Protein AF-A0A1B7X622-F1 (afdb_monomer)

Organism: NCBI:txid1710896

Secondary structure (DSSP, 8-state):
--HHHHHHHHHHHH-TTHHHH-EEE--SEEEEEEEGGGTSEEEEEEEEETTTTEEEEEETTEEEEESS--GGGEEEEE-SS-EEEEE-SSTTSTTTT-SS--SEEEE-SSEEEEEEE-TT-----HHHHHHHHHHHHHHHHHHHHHHHHHTTT--TTPEEEEEEE--TTS-TT-HHHHHHHHHIIIIIISS-EE--SEEE--

Structure (mmCIF, N/CA/C/O backbone):
data_AF-A0A1B7X622-F1
#
_entry.id   AF-A0A1B7X622-F1
#
loop_
_atom_site.group_PDB
_atom_site.id
_atom_site.type_symbol
_atom_site.label_atom_id
_atom_site.label_alt_id
_atom_site.label_comp_id
_atom_site.label_asym_id
_atom_site.label_entity_id
_atom_site.label_seq_id
_atom_site.pdbx_PDB_ins_code
_atom_site.Cartn_x
_atom_site.Cartn_y
_atom_site.Cartn_z
_atom_site.occupancy
_atom_site.B_iso_or_equiv
_atom_site.auth_seq_id
_atom_site.auth_comp_id
_atom_site.auth_asym_id
_atom_site.auth_atom_id
_atom_site.pdbx_PDB_model_num
ATOM 1 N N . MET A 1 1 ? -19.851 -1.012 18.018 1.00 65.88 1 MET A N 1
ATOM 2 C CA . MET A 1 1 ? -19.361 -0.475 16.736 1.00 65.88 1 MET A CA 1
ATOM 3 C C . MET A 1 1 ? -18.247 -1.404 16.271 1.00 65.88 1 MET A C 1
ATOM 5 O O . MET A 1 1 ? -17.618 -2.005 17.137 1.00 65.88 1 MET A O 1
ATOM 9 N N . SER A 1 2 ? -18.115 -1.686 14.972 1.00 93.06 2 SER A N 1
ATOM 10 C CA . SER A 1 2 ? -17.022 -2.544 14.483 1.00 93.06 2 SER A CA 1
ATOM 11 C C . SER A 1 2 ? -15.720 -1.742 14.470 1.00 93.06 2 SER A C 1
ATOM 13 O O . SER A 1 2 ? -15.762 -0.532 14.261 1.00 93.06 2 SER A O 1
ATOM 15 N N . LYS A 1 3 ? -14.565 -2.407 14.618 1.00 95.88 3 LYS A N 1
ATOM 16 C CA . LYS A 1 3 ? -13.256 -1.734 14.516 1.00 95.88 3 LYS A CA 1
ATOM 17 C C . LYS A 1 3 ? -13.084 -0.983 13.192 1.00 95.88 3 LYS A C 1
ATOM 19 O O . LYS A 1 3 ? -12.417 0.044 13.158 1.00 95.88 3 LYS A O 1
ATOM 24 N N . PHE A 1 4 ? -13.718 -1.483 12.128 1.00 96.75 4 PHE A N 1
ATOM 25 C CA . PHE A 1 4 ? -13.762 -0.836 10.820 1.00 96.75 4 PHE A CA 1
ATOM 26 C C . PHE A 1 4 ? -14.436 0.545 10.865 1.00 96.75 4 PHE A C 1
ATOM 28 O O . PHE A 1 4 ? -13.885 1.521 10.363 1.00 96.75 4 PHE A O 1
ATOM 35 N N . GLU A 1 5 ? -15.617 0.651 11.482 1.00 97.31 5 GLU A N 1
ATOM 36 C CA . GLU A 1 5 ? -16.285 1.950 11.618 1.00 97.31 5 GLU A CA 1
ATOM 37 C C . GLU A 1 5 ? -15.548 2.852 12.618 1.00 97.31 5 GLU A C 1
ATOM 39 O O . GLU A 1 5 ? -15.428 4.047 12.362 1.00 97.31 5 GLU A O 1
ATOM 44 N N . ASP A 1 6 ? -14.965 2.288 13.683 1.00 97.94 6 ASP A N 1
ATOM 45 C CA . ASP A 1 6 ? -14.172 3.053 14.657 1.00 97.94 6 ASP A CA 1
ATOM 46 C C . ASP A 1 6 ? -12.951 3.723 13.995 1.00 97.94 6 ASP A C 1
ATOM 48 O O . ASP A 1 6 ? -12.716 4.918 14.180 1.00 97.94 6 ASP A O 1
ATOM 52 N N . ILE A 1 7 ? -12.166 2.990 13.188 1.00 98.19 7 ILE A N 1
ATOM 53 C CA . ILE A 1 7 ? -11.011 3.586 12.496 1.00 98.19 7 ILE A CA 1
ATOM 54 C C . ILE A 1 7 ? -11.447 4.602 11.440 1.00 98.19 7 ILE A C 1
ATOM 56 O O . ILE A 1 7 ? -10.806 5.640 11.281 1.00 98.19 7 ILE A O 1
ATOM 60 N N . LYS A 1 8 ? -12.556 4.347 10.744 1.00 97.94 8 LYS A N 1
ATOM 61 C CA . LYS A 1 8 ? -13.109 5.261 9.745 1.00 97.94 8 LYS A CA 1
ATOM 62 C C . LYS A 1 8 ? -13.567 6.575 10.385 1.00 97.94 8 LYS A C 1
ATOM 64 O O . LYS A 1 8 ? -13.274 7.640 9.845 1.00 97.94 8 LYS A O 1
ATOM 69 N N . GLU A 1 9 ? -14.197 6.522 11.558 1.00 97.94 9 GLU A N 1
ATOM 70 C CA . GLU A 1 9 ? -14.555 7.709 12.342 1.00 97.94 9 GLU A CA 1
ATOM 71 C C . GLU A 1 9 ? -13.302 8.495 12.764 1.00 97.94 9 GLU A C 1
ATOM 73 O O . GLU A 1 9 ? -13.219 9.704 12.515 1.00 97.94 9 GLU A O 1
ATOM 78 N N . LEU A 1 10 ? -12.290 7.807 13.310 1.00 98.12 10 LEU A N 1
ATOM 79 C CA . LEU A 1 10 ? -11.014 8.416 13.704 1.00 98.12 10 LEU A CA 1
ATOM 80 C C . LEU A 1 10 ? -10.313 9.106 12.525 1.00 98.12 10 LEU A C 1
ATOM 82 O O . LEU A 1 10 ? -9.872 10.250 12.654 1.00 98.12 10 LEU A O 1
ATOM 86 N N . LEU A 1 11 ? -10.236 8.445 11.367 1.00 98.19 11 LEU A N 1
ATOM 87 C CA . LEU A 1 11 ? -9.641 9.006 10.153 1.00 98.19 11 LEU A CA 1
ATOM 88 C C . LEU A 1 11 ? -10.431 10.214 9.645 1.00 98.19 11 LEU A C 1
ATOM 90 O O . LEU A 1 11 ? -9.830 11.245 9.349 1.00 98.19 11 LEU A O 1
ATOM 94 N N . SER A 1 12 ? -11.762 10.123 9.601 1.00 97.88 12 SER A N 1
ATOM 95 C CA . SER A 1 12 ? -12.610 11.231 9.148 1.00 97.88 12 SER A CA 1
ATOM 96 C C . SER A 1 12 ? -12.512 12.472 10.035 1.00 97.88 12 SER A C 1
ATOM 98 O O . SER A 1 12 ? -12.599 13.591 9.545 1.00 97.88 12 SER A O 1
ATOM 100 N N . THR A 1 13 ? -12.266 12.279 11.333 1.00 97.69 13 THR A N 1
ATOM 101 C CA . THR A 1 13 ? -12.039 13.374 12.283 1.00 97.69 13 THR A CA 1
ATOM 102 C C . THR A 1 13 ? -10.639 13.975 12.130 1.00 97.69 13 THR A C 1
ATOM 104 O O . THR A 1 13 ? -10.433 15.164 12.364 1.00 97.69 13 THR A O 1
ATOM 107 N N . ALA A 1 14 ? -9.651 13.158 11.760 1.00 97.25 14 ALA A N 1
ATOM 108 C CA . ALA A 1 14 ? -8.252 13.568 11.674 1.00 97.25 14 ALA A CA 1
ATOM 109 C C . ALA A 1 14 ? -7.872 14.239 10.338 1.00 97.25 14 ALA A C 1
ATOM 111 O O . ALA A 1 14 ? -6.906 15.023 10.293 1.00 97.25 14 ALA A O 1
ATOM 112 N N . PHE A 1 15 ? -8.602 13.920 9.265 1.00 95.69 15 PHE A N 1
ATOM 113 C CA . PHE A 1 15 ? -8.330 14.359 7.900 1.00 95.69 15 PHE A CA 1
ATOM 114 C C . PHE A 1 15 ? -9.601 14.871 7.207 1.00 95.69 15 PHE A C 1
ATOM 116 O O . PHE A 1 15 ? -10.465 14.088 6.821 1.00 95.69 15 PHE A O 1
ATOM 123 N N . ASP A 1 16 ? -9.670 16.183 6.974 1.00 93.81 16 ASP A N 1
ATOM 124 C CA . ASP A 1 16 ? -10.852 16.851 6.403 1.00 93.81 16 ASP A CA 1
ATOM 125 C C . ASP A 1 16 ? -11.262 16.303 5.023 1.00 93.81 16 ASP A C 1
ATOM 127 O O . ASP A 1 16 ? -12.443 16.246 4.697 1.00 93.81 16 ASP A O 1
ATOM 131 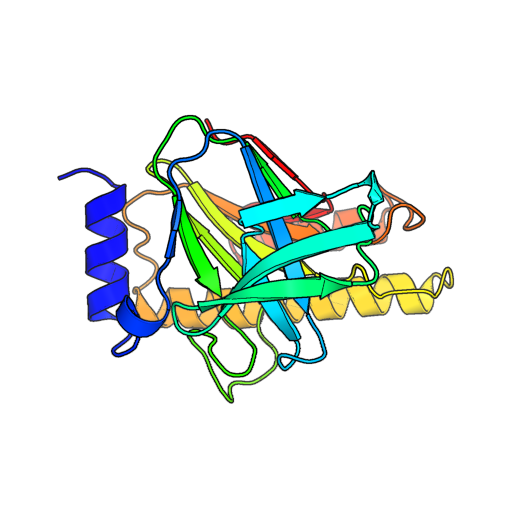N N . ASN A 1 17 ? -10.289 15.872 4.215 1.00 93.06 17 ASN A N 1
ATOM 132 C CA . ASN A 1 17 ? -10.490 15.328 2.870 1.00 93.06 17 ASN A CA 1
ATOM 133 C C . ASN A 1 17 ? -10.611 13.795 2.840 1.00 93.06 17 ASN A C 1
ATOM 135 O O . ASN A 1 17 ? -10.516 13.202 1.768 1.00 93.06 17 ASN A O 1
ATOM 139 N N . PHE A 1 18 ? -10.774 13.133 3.989 1.00 95.69 18 PHE A N 1
ATOM 140 C CA . PHE A 1 18 ? -10.810 11.671 4.074 1.00 95.69 18 PHE A CA 1
ATOM 141 C C . PHE A 1 18 ? -11.879 11.046 3.171 1.00 95.69 18 PHE A C 1
ATOM 143 O O . PHE A 1 18 ? -11.581 10.137 2.399 1.00 95.69 18 PHE A O 1
ATOM 150 N N . TYR A 1 19 ? -13.112 11.556 3.217 1.00 94.88 19 TYR A N 1
ATOM 151 C CA . TYR A 1 19 ? -14.210 11.022 2.406 1.00 94.88 19 TYR A CA 1
ATOM 152 C C . TYR A 1 19 ? -14.073 11.325 0.911 1.00 94.88 19 TYR A C 1
ATOM 154 O O . TYR A 1 19 ? -14.695 10.641 0.105 1.00 94.88 19 TYR A O 1
ATOM 162 N N . ASP A 1 20 ? -13.230 12.288 0.533 1.00 92.69 20 ASP A N 1
ATOM 163 C CA . ASP A 1 20 ? -12.951 12.578 -0.877 1.00 92.69 20 ASP A CA 1
ATOM 164 C C . ASP A 1 20 ? -12.051 11.513 -1.521 1.00 92.69 20 ASP A C 1
ATOM 166 O O . ASP A 1 20 ? -11.928 11.471 -2.746 1.00 92.69 20 ASP A O 1
ATOM 170 N N . VAL A 1 21 ? -11.366 10.703 -0.704 1.00 93.88 21 VAL A N 1
ATOM 171 C CA . VAL A 1 21 ? -10.334 9.754 -1.152 1.00 93.88 21 VAL A CA 1
ATOM 172 C C . VAL A 1 21 ? -10.562 8.320 -0.680 1.00 93.88 21 VAL A C 1
ATOM 174 O O . VAL A 1 21 ? -9.886 7.421 -1.168 1.00 93.88 21 VAL A O 1
ATOM 177 N N . LEU A 1 22 ? -11.469 8.097 0.274 1.00 96.31 22 LEU A N 1
ATOM 178 C CA . LEU A 1 22 ? -11.802 6.763 0.758 1.00 96.31 22 LEU A CA 1
ATOM 179 C C . LEU A 1 22 ? -12.564 5.982 -0.316 1.00 96.31 22 LEU A C 1
ATOM 181 O O . LEU A 1 22 ? -13.673 6.353 -0.700 1.00 96.31 22 LEU A O 1
ATOM 185 N N . GLU A 1 23 ? -12.014 4.841 -0.706 1.00 96.00 23 GLU A N 1
ATOM 186 C CA . GLU A 1 23 ? -12.703 3.836 -1.510 1.00 96.00 23 GLU A CA 1
ATOM 187 C C . GLU A 1 23 ? -13.043 2.627 -0.632 1.00 96.00 23 GLU A C 1
ATOM 189 O O . GLU A 1 23 ? -12.243 2.212 0.208 1.00 96.00 23 GLU A O 1
ATOM 194 N N . ILE A 1 24 ? -14.245 2.071 -0.804 1.00 96.50 24 ILE A N 1
ATOM 195 C CA . ILE A 1 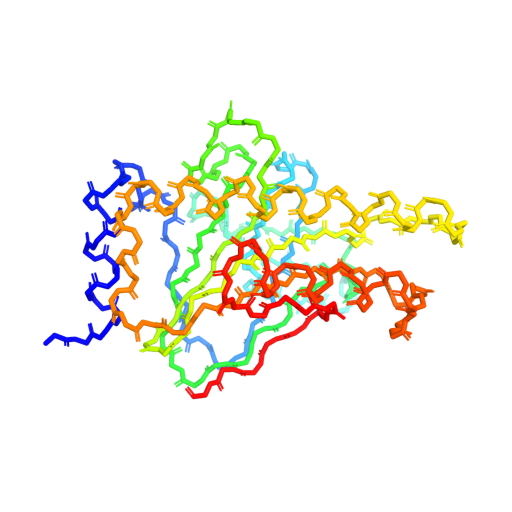24 ? -14.685 0.864 -0.096 1.00 96.50 24 ILE A CA 1
ATOM 196 C C . ILE A 1 24 ? -14.717 -0.294 -1.083 1.00 96.50 24 ILE A C 1
ATOM 198 O O . ILE A 1 24 ? -15.445 -0.247 -2.074 1.00 96.50 24 ILE A O 1
ATOM 202 N N . GLU A 1 25 ? -13.960 -1.341 -0.779 1.00 96.31 25 GLU A N 1
ATOM 203 C CA . GLU A 1 25 ? -13.863 -2.552 -1.583 1.00 96.31 25 GLU A CA 1
ATOM 204 C C . GLU A 1 25 ? -14.468 -3.746 -0.834 1.00 96.31 25 GLU A C 1
ATOM 206 O O . GLU A 1 25 ? -14.247 -3.937 0.363 1.00 96.31 25 GLU A O 1
ATOM 211 N N . MET A 1 26 ? -15.259 -4.538 -1.557 1.00 95.06 26 MET A N 1
ATOM 212 C CA . MET A 1 26 ? -16.011 -5.685 -1.034 1.00 95.06 26 MET A CA 1
ATOM 213 C C . MET A 1 26 ? -15.621 -7.004 -1.714 1.00 95.06 26 MET A C 1
ATOM 215 O O . MET A 1 26 ? -16.068 -8.068 -1.282 1.00 95.06 26 MET A O 1
ATOM 219 N N . ARG A 1 27 ? -14.838 -6.954 -2.799 1.00 95.12 27 ARG A N 1
ATOM 220 C CA . ARG A 1 27 ? -14.336 -8.136 -3.502 1.00 95.12 27 ARG A CA 1
ATOM 221 C C . ARG A 1 27 ? -13.352 -8.898 -2.626 1.00 95.12 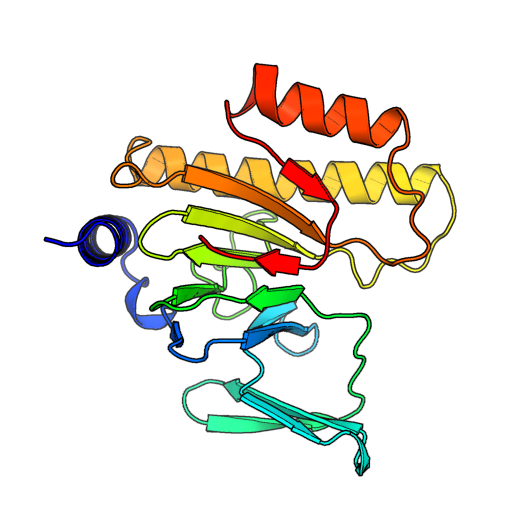27 ARG A C 1
ATOM 223 O O . ARG A 1 27 ? -12.525 -8.307 -1.936 1.00 95.12 27 ARG A O 1
ATOM 230 N N . SER A 1 28 ? -13.415 -10.225 -2.721 1.00 94.56 28 SER A N 1
ATOM 231 C CA . SER A 1 28 ? -12.543 -11.104 -1.945 1.00 94.56 28 SER A CA 1
ATOM 232 C C . SER A 1 28 ? -11.081 -11.040 -2.370 1.00 94.56 28 SER A C 1
ATOM 234 O O . SER A 1 28 ? -10.194 -11.335 -1.577 1.00 94.56 28 SER A O 1
ATOM 236 N N . GLU A 1 29 ? -10.842 -10.680 -3.629 1.00 96.31 29 GLU A N 1
ATOM 237 C CA . GLU A 1 29 ? -9.525 -10.545 -4.234 1.00 96.31 29 GLU A CA 1
ATOM 238 C C . GLU A 1 29 ? -9.529 -9.329 -5.160 1.00 96.31 29 GLU A C 1
ATOM 240 O O . GLU A 1 29 ? -10.446 -9.155 -5.968 1.00 96.31 29 GLU A O 1
ATOM 245 N N . PHE A 1 30 ? -8.510 -8.484 -5.040 1.00 97.38 30 PHE A N 1
ATOM 246 C CA . PHE A 1 30 ? -8.304 -7.342 -5.924 1.00 97.38 30 PHE A CA 1
ATOM 247 C C . PHE A 1 30 ? -6.827 -6.947 -5.972 1.00 97.38 30 PHE A C 1
ATOM 249 O O . PHE A 1 30 ? -6.024 -7.311 -5.108 1.00 97.38 30 PHE A O 1
ATOM 256 N N . SER A 1 31 ? -6.471 -6.185 -7.002 1.00 97.81 31 SER A N 1
ATOM 257 C CA . SER A 1 31 ? -5.110 -5.704 -7.223 1.00 97.81 31 SER A CA 1
ATOM 258 C C . SER A 1 31 ? -5.066 -4.183 -7.166 1.00 97.81 31 SER A C 1
ATOM 260 O O . SER A 1 31 ? -6.002 -3.507 -7.593 1.00 97.81 31 SER A O 1
ATOM 262 N N . VAL A 1 32 ? -3.955 -3.657 -6.667 1.00 97.81 32 VAL A N 1
ATOM 263 C CA . VAL A 1 32 ? -3.628 -2.231 -6.638 1.00 97.81 32 VAL A CA 1
ATOM 264 C C . VAL A 1 32 ? -2.425 -1.986 -7.542 1.00 97.81 32 VAL A C 1
ATOM 266 O O . VAL A 1 32 ? -1.495 -2.796 -7.569 1.00 97.81 32 VAL A O 1
ATOM 269 N N . ILE A 1 33 ? -2.437 -0.868 -8.261 1.00 96.50 33 ILE A N 1
ATOM 270 C CA . ILE A 1 33 ? -1.362 -0.434 -9.160 1.00 96.50 33 ILE A CA 1
ATOM 271 C C . ILE A 1 33 ? -1.029 1.039 -8.930 1.00 96.50 33 ILE A C 1
ATOM 273 O O . ILE A 1 33 ? -1.931 1.825 -8.650 1.00 96.50 33 ILE A O 1
ATOM 277 N N . ASP A 1 34 ? 0.246 1.411 -9.068 1.00 93.88 34 ASP A N 1
ATOM 278 C CA . ASP A 1 34 ? 0.680 2.812 -9.133 1.00 93.88 34 ASP A CA 1
ATOM 279 C C . ASP A 1 34 ? 0.801 3.293 -10.578 1.00 93.88 34 ASP A C 1
ATOM 281 O O . ASP A 1 34 ? 1.356 2.593 -11.428 1.00 93.88 34 ASP A O 1
ATOM 285 N N . LEU A 1 35 ? 0.294 4.497 -10.856 1.00 91.56 35 LEU A N 1
ATOM 286 C CA . LEU A 1 35 ? 0.290 5.065 -12.200 1.00 91.56 35 LEU A CA 1
ATOM 287 C C . LEU A 1 35 ? 0.973 6.431 -12.257 1.00 91.56 35 LEU A C 1
ATOM 289 O O . LEU A 1 35 ? 0.474 7.445 -11.753 1.00 91.56 35 LEU A O 1
ATOM 293 N N . GLN A 1 36 ? 2.089 6.480 -12.986 1.00 86.31 36 GLN A N 1
ATOM 294 C CA . GLN A 1 36 ? 2.897 7.689 -13.156 1.00 86.31 36 GLN A CA 1
ATOM 295 C C . GLN A 1 36 ? 2.144 8.829 -13.858 1.00 86.31 36 GLN A C 1
ATOM 297 O O . GLN A 1 36 ? 2.250 9.981 -13.435 1.00 86.31 36 GLN A O 1
ATOM 302 N N . GLU A 1 37 ? 1.335 8.537 -14.881 1.00 85.12 37 GLU A N 1
ATOM 303 C CA . GLU A 1 37 ? 0.567 9.550 -15.636 1.00 85.12 37 GLU A CA 1
ATOM 304 C C . GLU A 1 37 ? -0.447 10.304 -14.752 1.00 85.12 37 GLU A C 1
ATOM 306 O O . GLU A 1 37 ? -0.769 11.482 -14.964 1.00 85.12 37 GLU A O 1
ATOM 311 N N . TYR A 1 38 ? -0.868 9.655 -13.666 1.00 82.62 38 TYR A N 1
ATOM 312 C CA . TYR A 1 38 ? -1.766 10.201 -12.654 1.00 82.62 38 TYR A CA 1
ATOM 313 C C . TYR A 1 38 ? -1.013 10.806 -11.458 1.00 82.62 38 TYR A C 1
ATOM 315 O O . TYR A 1 38 ? -1.620 11.185 -10.457 1.00 82.62 38 TYR A O 1
ATOM 323 N N . GLY A 1 39 ? 0.294 11.027 -11.620 1.00 81.69 39 GLY A N 1
ATOM 324 C CA . GLY A 1 39 ? 1.167 11.652 -10.637 1.00 81.69 39 GLY A CA 1
ATOM 325 C C . GLY A 1 39 ? 1.667 10.691 -9.568 1.00 81.69 39 GLY A C 1
ATOM 326 O O . GLY A 1 39 ? 1.758 11.130 -8.431 1.00 81.69 39 GLY A O 1
ATOM 327 N N . GLN A 1 40 ? 1.965 9.434 -9.927 1.00 86.56 40 GLN A N 1
ATOM 328 C CA . GLN A 1 40 ? 2.332 8.368 -8.976 1.00 86.56 40 GLN A CA 1
ATOM 329 C C . GLN A 1 40 ? 1.230 8.189 -7.928 1.00 86.56 40 GLN A C 1
ATOM 331 O O . GLN A 1 40 ? 1.422 8.381 -6.730 1.00 86.56 40 GLN A O 1
ATOM 336 N N . GLN A 1 41 ? 0.016 7.962 -8.433 1.00 91.19 41 GLN A N 1
ATOM 337 C CA . GLN A 1 41 ? -1.135 7.666 -7.600 1.00 91.19 41 GLN A CA 1
ATOM 338 C C . GLN A 1 41 ? -1.482 6.184 -7.714 1.00 91.19 41 GLN A C 1
ATOM 340 O O . GLN A 1 41 ? -1.560 5.638 -8.817 1.00 91.19 41 GLN A O 1
ATOM 345 N N . SER A 1 42 ? -1.776 5.579 -6.564 1.00 95.00 42 SER A N 1
ATOM 346 C CA . SER A 1 42 ? -2.283 4.214 -6.481 1.00 95.00 42 SER A CA 1
ATOM 347 C C . SER A 1 42 ? -3.785 4.122 -6.745 1.00 95.00 42 SER A C 1
ATOM 349 O O . SER A 1 42 ? -4.556 4.974 -6.296 1.00 95.00 42 SER A O 1
ATOM 351 N N . PHE A 1 43 ? -4.196 3.051 -7.420 1.00 96.62 43 PHE A N 1
ATOM 352 C CA . PHE A 1 43 ? -5.586 2.753 -7.766 1.00 96.62 43 PHE A CA 1
ATOM 353 C C . PHE A 1 43 ? -5.910 1.283 -7.544 1.00 96.62 43 PHE A C 1
ATOM 355 O O . PHE A 1 43 ? -5.096 0.413 -7.860 1.00 96.62 43 PHE A O 1
ATOM 362 N N . ILE A 1 44 ? -7.130 1.005 -7.087 1.00 97.31 44 ILE A N 1
ATOM 363 C CA . ILE A 1 44 ? -7.716 -0.329 -7.195 1.00 97.31 44 ILE A CA 1
ATOM 364 C C . ILE A 1 44 ? -8.038 -0.605 -8.669 1.00 97.31 44 ILE A C 1
ATOM 366 O O . ILE A 1 44 ? -8.668 0.206 -9.353 1.00 97.31 44 ILE A O 1
ATOM 370 N N . ILE A 1 45 ? -7.642 -1.780 -9.154 1.00 97.31 45 ILE A N 1
ATOM 371 C CA . ILE A 1 45 ? -8.036 -2.268 -10.473 1.00 97.31 45 ILE A CA 1
ATOM 372 C C . ILE A 1 45 ? -9.453 -2.850 -10.392 1.00 97.31 45 ILE A C 1
ATOM 374 O O . ILE A 1 45 ? -9.741 -3.768 -9.617 1.00 97.31 45 ILE A O 1
ATOM 378 N N . ILE A 1 46 ? -10.358 -2.326 -11.216 1.00 96.00 46 ILE A N 1
ATOM 379 C CA . ILE A 1 46 ? -11.741 -2.801 -11.343 1.00 96.00 46 ILE A CA 1
ATOM 380 C C . ILE A 1 46 ? -11.776 -4.081 -12.177 1.00 96.00 46 ILE A C 1
ATOM 382 O O . ILE A 1 46 ? -12.408 -5.061 -11.791 1.00 96.00 46 ILE A O 1
ATOM 386 N N . ASN A 1 47 ? -11.085 -4.072 -13.314 1.00 95.00 47 ASN A N 1
ATOM 387 C CA . ASN A 1 47 ? -11.115 -5.152 -14.291 1.00 95.00 47 ASN A CA 1
ATOM 388 C C . ASN A 1 47 ? -9.774 -5.247 -15.025 1.00 95.00 47 ASN A C 1
ATOM 390 O O . ASN A 1 47 ? -9.122 -4.230 -15.254 1.00 95.00 47 ASN A O 1
ATOM 394 N N . ILE A 1 48 ? -9.389 -6.460 -15.415 1.00 94.75 48 ILE A N 1
ATOM 395 C CA . ILE A 1 48 ? -8.207 -6.742 -16.234 1.00 94.75 48 ILE A CA 1
ATOM 396 C C . ILE A 1 48 ? -8.688 -7.500 -17.471 1.00 94.75 48 ILE A C 1
ATOM 398 O O . ILE A 1 48 ? -9.406 -8.492 -17.350 1.00 94.75 48 ILE A O 1
ATOM 402 N N . GLN A 1 49 ? -8.303 -7.036 -18.656 1.00 94.12 49 GLN A N 1
ATOM 403 C CA . GLN A 1 49 ? -8.548 -7.708 -19.929 1.00 94.12 49 GLN A CA 1
ATOM 404 C C . GLN A 1 49 ? -7.205 -8.171 -20.491 1.00 94.12 49 GLN A C 1
ATOM 406 O O . GLN A 1 49 ? -6.489 -7.410 -21.140 1.00 94.12 49 GLN A O 1
ATOM 411 N N . PHE A 1 50 ? -6.856 -9.426 -20.204 1.00 90.38 50 PHE A N 1
ATOM 412 C CA . PHE A 1 50 ? -5.567 -10.002 -20.595 1.00 90.38 50 PHE A CA 1
ATOM 413 C C . PHE A 1 50 ? -5.395 -10.096 -22.115 1.00 90.38 50 PHE A C 1
ATOM 415 O O . PHE A 1 50 ? -4.288 -9.885 -22.602 1.00 90.38 50 PHE A O 1
ATOM 422 N N . ASP A 1 51 ? -6.476 -10.361 -22.854 1.00 91.62 51 ASP A N 1
ATOM 423 C CA . ASP A 1 51 ? -6.434 -10.503 -24.316 1.00 91.62 51 ASP A CA 1
ATOM 424 C C . ASP A 1 51 ? -6.072 -9.184 -25.015 1.00 91.62 51 ASP A C 1
ATOM 426 O O . ASP A 1 51 ? -5.307 -9.178 -25.978 1.00 91.62 51 ASP A O 1
ATOM 430 N N . ASP A 1 52 ? -6.561 -8.064 -24.477 1.00 91.88 52 ASP A N 1
ATOM 431 C CA . ASP A 1 52 ? -6.328 -6.721 -25.019 1.00 91.88 52 ASP A CA 1
ATOM 432 C C . ASP A 1 52 ? -5.161 -5.997 -24.328 1.00 91.88 52 ASP A C 1
ATOM 434 O O . ASP A 1 52 ? -4.843 -4.858 -24.666 1.00 91.88 52 ASP A O 1
ATOM 438 N N . ASN A 1 53 ? -4.520 -6.642 -23.348 1.00 93.19 53 ASN A N 1
ATOM 439 C CA . ASN A 1 53 ? -3.492 -6.052 -22.494 1.00 93.19 53 ASN A CA 1
ATOM 440 C C . ASN A 1 53 ? -3.930 -4.723 -21.842 1.00 93.19 53 ASN A C 1
ATOM 442 O O . ASN A 1 53 ? -3.153 -3.767 -21.759 1.00 93.19 53 ASN A O 1
ATOM 446 N N . THR A 1 54 ? -5.187 -4.652 -21.392 1.00 95.94 54 THR A N 1
ATOM 447 C CA . THR A 1 54 ? -5.759 -3.454 -20.760 1.00 95.94 54 THR A CA 1
ATOM 448 C C . THR A 1 54 ? -6.258 -3.726 -19.348 1.00 95.94 54 THR A C 1
ATOM 450 O O . THR A 1 54 ? -6.506 -4.864 -18.942 1.00 95.94 54 THR A O 1
ATOM 453 N N . PHE A 1 55 ? -6.422 -2.659 -18.576 1.00 96.69 55 PHE A N 1
ATOM 454 C CA . PHE A 1 55 ? -7.059 -2.701 -17.267 1.00 96.69 55 PHE A CA 1
ATOM 455 C C . PHE A 1 55 ? -7.907 -1.452 -17.041 1.00 96.69 55 PHE A C 1
ATOM 457 O O . PHE A 1 55 ? -7.740 -0.428 -17.702 1.00 96.69 55 PHE A O 1
ATOM 464 N N . THR A 1 56 ? -8.853 -1.544 -16.115 1.00 96.81 56 THR A N 1
ATOM 465 C CA . THR A 1 56 ? -9.796 -0.469 -15.803 1.00 96.81 56 THR A CA 1
ATOM 466 C C . THR A 1 56 ? -9.622 -0.020 -14.363 1.00 96.81 56 THR A C 1
ATOM 468 O O . THR A 1 56 ? -9.575 -0.850 -13.456 1.00 96.81 56 THR A O 1
ATOM 471 N N . ILE A 1 57 ? -9.572 1.292 -14.149 1.00 95.81 57 ILE A N 1
ATOM 472 C CA . ILE A 1 57 ? -9.564 1.924 -12.823 1.00 95.81 57 ILE A CA 1
ATOM 473 C C . ILE A 1 57 ? -10.755 2.871 -12.674 1.00 95.81 57 ILE A C 1
ATOM 475 O O . ILE A 1 57 ? -11.325 3.317 -13.673 1.00 95.81 57 ILE A O 1
ATOM 479 N N . ASN A 1 58 ? -11.093 3.236 -11.435 1.00 91.25 58 ASN A N 1
ATOM 480 C CA . ASN A 1 58 ? -11.986 4.363 -11.181 1.00 91.25 58 ASN A CA 1
ATOM 481 C C . ASN A 1 58 ? -11.159 5.644 -11.037 1.00 91.25 58 ASN A C 1
ATOM 483 O O . ASN A 1 58 ? -10.322 5.759 -10.144 1.00 91.25 58 ASN A O 1
ATOM 487 N N . PHE A 1 59 ? -11.411 6.637 -11.884 1.00 86.06 59 PHE A N 1
ATOM 488 C CA . PHE A 1 59 ? -10.823 7.961 -11.741 1.00 86.06 59 PHE A CA 1
ATOM 489 C C . PHE A 1 59 ? -11.915 9.031 -11.777 1.00 86.06 59 PHE A C 1
ATOM 491 O O . PHE A 1 59 ? -12.564 9.246 -12.798 1.00 86.06 59 PHE A O 1
ATOM 498 N N . ASN A 1 60 ? -12.100 9.760 -10.667 1.00 81.69 60 ASN A N 1
ATOM 499 C CA . ASN A 1 60 ? -13.163 10.776 -10.536 1.00 81.69 60 ASN A CA 1
ATOM 500 C C . ASN A 1 60 ? -14.583 10.223 -10.756 1.00 81.69 60 ASN A C 1
ATOM 502 O O . ASN A 1 60 ? -15.418 10.897 -11.355 1.00 81.69 60 ASN A O 1
ATOM 506 N N . GLY A 1 61 ? -14.857 8.997 -10.311 1.00 84.06 61 GLY A N 1
ATOM 507 C CA . GLY A 1 61 ? -16.156 8.361 -10.526 1.00 84.06 61 GLY A CA 1
ATOM 508 C C . GLY A 1 61 ? -16.367 7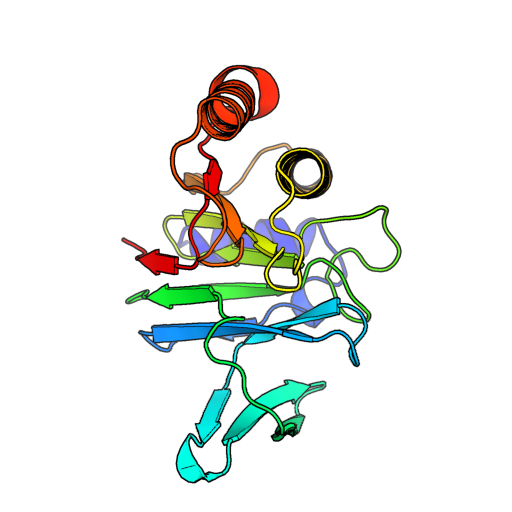.859 -11.955 1.00 84.06 61 GLY A C 1
ATOM 509 O O . GLY A 1 61 ? -17.472 7.431 -12.272 1.00 84.06 61 GLY A O 1
ATOM 510 N N . ASN A 1 62 ? -15.341 7.908 -12.813 1.00 89.38 62 ASN A N 1
ATOM 511 C CA . ASN A 1 62 ? -15.406 7.417 -14.184 1.00 89.38 62 ASN A CA 1
ATOM 512 C C . ASN A 1 62 ? -14.482 6.216 -14.356 1.00 89.38 62 ASN A C 1
ATOM 514 O O . ASN A 1 62 ? -13.306 6.264 -13.986 1.00 89.38 62 ASN A O 1
ATOM 518 N N . GLU A 1 63 ? -15.002 5.164 -14.976 1.00 94.75 63 GLU A N 1
ATOM 519 C CA . GLU A 1 63 ? -14.186 4.043 -15.423 1.00 94.75 63 GLU A CA 1
ATOM 520 C C . GLU A 1 63 ? -13.253 4.509 -16.540 1.00 94.75 63 GLU A C 1
ATOM 522 O O . GLU A 1 63 ? -13.683 5.076 -17.546 1.00 94.75 63 GLU A O 1
ATOM 527 N N . THR A 1 64 ? -11.957 4.303 -16.338 1.00 94.81 64 THR A N 1
ATOM 528 C CA . THR A 1 64 ? -10.920 4.659 -17.305 1.00 94.81 64 THR A CA 1
ATOM 529 C C . THR A 1 64 ? -10.173 3.397 -17.696 1.00 94.81 64 THR A C 1
ATOM 531 O O . THR A 1 64 ? -9.613 2.722 -16.833 1.00 94.81 64 THR A O 1
ATOM 534 N N . VAL A 1 65 ? -10.180 3.081 -18.992 1.00 96.00 65 VAL A N 1
ATOM 535 C CA . VAL A 1 65 ? -9.416 1.969 -19.567 1.00 96.00 65 VAL A CA 1
ATOM 536 C C . VAL A 1 65 ? -8.004 2.448 -19.881 1.00 96.00 65 VAL A C 1
ATOM 538 O O . VAL A 1 65 ? -7.825 3.486 -20.517 1.00 96.00 65 VAL A O 1
ATOM 541 N N . ILE A 1 66 ? -7.016 1.686 -19.432 1.00 95.19 66 ILE A N 1
ATOM 542 C CA . ILE A 1 66 ? -5.592 1.959 -19.601 1.00 95.19 66 ILE A CA 1
ATOM 543 C C . ILE A 1 66 ? -4.962 0.765 -20.318 1.00 95.19 66 ILE A C 1
ATOM 545 O O . ILE A 1 66 ? -5.290 -0.385 -20.024 1.00 95.19 66 ILE A O 1
ATOM 549 N N . ASN A 1 67 ? -4.090 1.053 -21.282 1.00 94.00 67 ASN A N 1
ATOM 550 C CA . ASN A 1 67 ? -3.360 0.047 -22.054 1.00 94.00 67 ASN A CA 1
ATOM 551 C C . ASN A 1 67 ? -2.060 -0.359 -21.345 1.00 94.00 67 ASN A C 1
ATOM 553 O O . ASN A 1 67 ? -1.727 0.173 -20.288 1.00 94.00 67 ASN A O 1
ATOM 557 N N . ASP A 1 68 ? -1.313 -1.275 -21.957 1.00 90.62 68 ASP A N 1
ATOM 558 C CA . ASP A 1 68 ? 0.012 -1.698 -21.496 1.00 90.62 68 ASP A CA 1
ATOM 559 C C . ASP A 1 68 ? -0.003 -2.271 -20.074 1.00 90.62 68 ASP A C 1
ATOM 561 O O . ASP A 1 68 ? 0.855 -1.969 -19.240 1.00 90.62 68 ASP A O 1
ATOM 565 N N . PHE A 1 69 ? -1.002 -3.112 -19.794 1.00 92.56 69 PHE A N 1
ATOM 566 C CA . PHE A 1 69 ? -1.102 -3.809 -18.521 1.00 92.56 69 PHE A CA 1
ATOM 567 C C . PHE A 1 69 ? 0.176 -4.614 -18.225 1.00 92.56 69 PHE A C 1
ATOM 569 O O . PHE A 1 69 ? 0.631 -5.433 -19.020 1.00 92.56 69 PHE A O 1
ATOM 576 N N . ASP A 1 70 ? 0.747 -4.396 -17.041 1.00 91.31 70 ASP A N 1
ATOM 577 C CA . ASP A 1 70 ? 1.917 -5.123 -16.554 1.00 91.31 70 ASP A CA 1
ATOM 578 C C . ASP A 1 70 ? 1.582 -5.781 -15.214 1.00 91.31 70 ASP A C 1
ATOM 580 O O . ASP A 1 70 ? 1.578 -5.146 -14.154 1.00 91.31 70 ASP A O 1
ATOM 584 N N . SER A 1 71 ? 1.329 -7.090 -15.252 1.00 91.44 71 SER A N 1
ATOM 585 C CA . SER A 1 71 ? 0.990 -7.872 -14.061 1.00 91.44 71 SER A CA 1
ATOM 586 C C . SER A 1 71 ? 2.110 -7.910 -13.014 1.00 91.44 71 SER A C 1
ATOM 588 O O . SER A 1 71 ? 1.865 -8.281 -11.866 1.00 91.44 71 SER A O 1
ATOM 590 N N . THR A 1 72 ? 3.344 -7.533 -13.365 1.00 92.44 72 THR A N 1
ATOM 591 C CA . THR A 1 72 ? 4.473 -7.503 -12.422 1.00 92.44 72 THR A CA 1
ATOM 592 C C . THR A 1 72 ? 4.463 -6.267 -11.515 1.00 92.44 72 THR A C 1
ATOM 594 O O . THR A 1 72 ? 5.162 -6.256 -10.487 1.00 92.44 72 THR A O 1
ATOM 597 N N . LYS A 1 73 ? 3.638 -5.261 -11.847 1.00 94.31 73 LYS A N 1
ATOM 598 C CA . LYS A 1 73 ? 3.512 -3.970 -11.152 1.00 94.31 73 LYS A CA 1
ATOM 599 C C . LYS A 1 73 ? 2.346 -3.897 -10.162 1.00 94.31 73 LYS A C 1
ATOM 601 O O . LYS A 1 73 ? 1.885 -2.813 -9.818 1.00 94.31 73 LYS A O 1
ATOM 606 N N . LEU A 1 74 ? 1.886 -5.049 -9.680 1.00 96.50 74 LEU A N 1
ATOM 607 C CA . LEU A 1 74 ? 0.716 -5.144 -8.811 1.00 96.50 74 LEU A CA 1
ATOM 608 C C . LEU A 1 74 ? 1.072 -5.385 -7.344 1.00 96.50 74 LEU A C 1
ATOM 610 O O . LEU A 1 74 ? 2.053 -6.064 -7.026 1.00 96.50 74 LEU A O 1
ATOM 614 N N . PHE A 1 75 ? 0.203 -4.893 -6.461 1.00 97.75 75 PHE A N 1
ATOM 615 C CA . PHE A 1 75 ? 0.029 -5.411 -5.106 1.00 97.75 75 PHE A CA 1
ATOM 616 C C . PHE A 1 75 ? -1.323 -6.115 -4.997 1.00 97.75 75 PHE A C 1
ATOM 618 O O . PHE A 1 75 ? -2.349 -5.519 -5.310 1.00 97.75 75 PHE A O 1
ATOM 625 N N . ASN A 1 76 ? -1.337 -7.367 -4.550 1.00 97.94 76 ASN A N 1
ATOM 626 C CA . ASN A 1 76 ? -2.559 -8.172 -4.486 1.00 97.94 76 ASN A CA 1
ATOM 627 C C . ASN A 1 76 ? -3.085 -8.278 -3.055 1.00 97.94 76 ASN A C 1
ATOM 629 O O . ASN A 1 76 ? -2.337 -8.622 -2.139 1.00 97.94 76 ASN A O 1
ATOM 633 N N . ILE A 1 77 ? -4.378 -8.037 -2.868 1.00 98.12 77 ILE A N 1
ATOM 634 C CA . ILE A 1 77 ? -5.053 -8.143 -1.575 1.00 98.12 77 ILE A CA 1
ATOM 635 C C . ILE A 1 77 ? -6.115 -9.232 -1.680 1.00 98.12 77 ILE A C 1
ATOM 637 O O . ILE A 1 77 ? -6.971 -9.190 -2.559 1.00 98.12 77 ILE A O 1
ATOM 641 N N . SER A 1 78 ? -6.050 -10.198 -0.767 1.00 97.00 78 SER A N 1
ATOM 642 C CA . SER A 1 78 ? -7.071 -11.223 -0.558 1.00 97.00 78 SER A CA 1
ATOM 643 C C . SER A 1 78 ? -7.710 -10.992 0.808 1.00 97.00 78 SER A C 1
ATOM 645 O O . SER A 1 78 ? -7.043 -11.176 1.827 1.00 97.00 78 SER A O 1
ATOM 647 N N . ASN A 1 79 ? -8.985 -10.612 0.852 1.00 91.62 79 ASN A N 1
ATOM 648 C CA . ASN A 1 79 ? -9.719 -10.348 2.088 1.00 91.62 79 ASN A CA 1
ATOM 649 C C . ASN A 1 79 ? -11.177 -10.801 1.991 1.00 91.62 79 ASN A C 1
ATOM 651 O O . ASN A 1 79 ? -11.890 -10.384 1.098 1.00 91.62 79 ASN A O 1
ATOM 655 N N . ALA A 1 80 ? -11.677 -11.572 2.954 1.00 88.06 80 ALA A N 1
ATOM 656 C CA . ALA A 1 80 ? -13.081 -12.004 2.965 1.00 88.06 80 ALA A CA 1
ATOM 657 C C . ALA A 1 80 ? -14.063 -10.932 3.495 1.00 88.06 80 ALA A C 1
ATOM 659 O O . ALA A 1 80 ? -15.224 -11.238 3.770 1.00 88.06 80 ALA A O 1
ATOM 660 N N . LYS A 1 81 ? -13.589 -9.703 3.719 1.00 90.44 81 LYS A N 1
ATOM 661 C CA . LYS A 1 81 ? -14.281 -8.648 4.466 1.00 90.44 81 LYS A CA 1
ATOM 662 C C . LYS A 1 81 ? -14.201 -7.317 3.722 1.00 90.44 81 LYS A C 1
ATOM 664 O O . LYS A 1 81 ? -13.528 -7.191 2.705 1.00 90.44 81 LYS A O 1
ATOM 669 N N . MET A 1 82 ? -14.891 -6.317 4.261 1.00 94.44 82 MET A N 1
ATOM 670 C CA . MET A 1 82 ? -14.816 -4.943 3.769 1.00 94.44 82 MET A CA 1
ATOM 671 C C . MET A 1 82 ? -13.402 -4.379 3.955 1.00 94.44 82 MET A C 1
ATOM 673 O O . MET A 1 82 ? -12.824 -4.512 5.035 1.00 94.44 82 MET A O 1
ATOM 677 N N . VAL A 1 83 ? -12.878 -3.730 2.914 1.00 97.62 83 VAL A N 1
ATOM 678 C CA . VAL A 1 83 ? -11.610 -2.992 2.942 1.00 97.62 83 VAL A CA 1
ATOM 679 C C . VAL A 1 83 ? -11.877 -1.515 2.684 1.00 97.62 83 VAL A C 1
ATOM 681 O O . VAL A 1 83 ? -12.582 -1.162 1.742 1.00 97.62 83 VAL A O 1
ATOM 684 N N . GLY A 1 84 ? -11.284 -0.648 3.498 1.00 98.12 84 GLY A N 1
ATOM 685 C CA . GLY A 1 84 ? -11.109 0.761 3.180 1.00 98.12 84 GLY A CA 1
ATOM 686 C C . GLY A 1 84 ? -9.759 0.958 2.504 1.00 98.12 84 GLY A C 1
ATOM 687 O O . GLY A 1 84 ? -8.740 0.517 3.029 1.00 98.12 84 GLY A O 1
ATOM 688 N N . PHE A 1 85 ? -9.744 1.612 1.350 1.00 98.00 85 PHE A N 1
ATOM 689 C CA . PHE A 1 85 ? -8.547 1.952 0.587 1.00 98.00 85 PHE A CA 1
ATOM 690 C C . PHE A 1 85 ? -8.392 3.467 0.507 1.00 98.00 85 PHE A C 1
ATOM 692 O O . PHE A 1 85 ? -9.365 4.195 0.314 1.00 98.00 85 PHE A O 1
ATOM 699 N N . ILE A 1 86 ? -7.159 3.941 0.676 1.00 97.50 86 ILE A N 1
ATOM 700 C CA . ILE A 1 86 ? -6.824 5.359 0.652 1.00 97.50 86 ILE A CA 1
ATOM 701 C C . ILE A 1 86 ? -5.515 5.545 -0.127 1.00 97.50 86 ILE A C 1
ATOM 703 O O . ILE A 1 86 ? -4.453 5.166 0.385 1.00 97.50 86 ILE A O 1
ATOM 707 N N . PRO A 1 87 ? -5.525 6.180 -1.311 1.00 95.88 87 PRO A N 1
ATOM 708 C CA . PRO A 1 87 ? -4.287 6.661 -1.910 1.00 95.88 87 PRO A CA 1
ATOM 709 C C . PRO A 1 87 ? -3.694 7.744 -1.000 1.00 95.88 87 PRO A C 1
ATOM 711 O O . PRO A 1 87 ? -4.403 8.643 -0.546 1.00 95.88 87 PRO A O 1
ATOM 714 N N . ILE A 1 88 ? -2.401 7.671 -0.692 1.00 95.19 88 ILE A N 1
ATOM 715 C CA . ILE A 1 88 ? -1.737 8.604 0.229 1.00 95.19 88 ILE A CA 1
ATOM 716 C C . ILE A 1 88 ? -1.031 9.720 -0.534 1.00 95.19 88 ILE A C 1
ATOM 718 O O . ILE A 1 88 ? -1.231 10.890 -0.190 1.00 95.19 88 ILE A O 1
ATOM 722 N N . ASP A 1 89 ? -0.249 9.368 -1.554 1.00 87.12 89 ASP A N 1
ATOM 723 C CA . ASP A 1 89 ? 0.438 10.317 -2.433 1.00 87.12 89 ASP A CA 1
ATOM 724 C C . ASP A 1 89 ? -0.304 10.484 -3.777 1.00 87.12 89 ASP A C 1
ATOM 726 O O . ASP A 1 89 ? -1.394 9.945 -4.008 1.00 87.12 89 ASP A O 1
ATOM 730 N N . GLY A 1 90 ? 0.261 11.309 -4.648 1.00 85.00 90 GLY A N 1
ATOM 731 C CA . GLY A 1 90 ? -0.260 11.615 -5.965 1.00 85.00 90 GLY A CA 1
ATO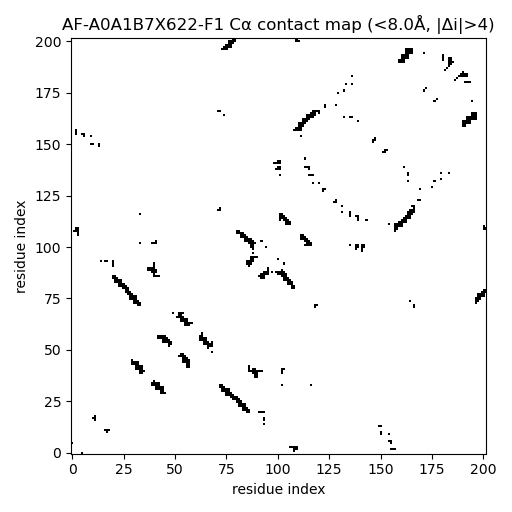M 732 C C . GLY A 1 90 ? -1.313 12.717 -5.968 1.00 85.00 90 GLY A C 1
ATOM 733 O O . GLY A 1 90 ? -1.676 13.307 -4.945 1.00 85.00 90 GLY A O 1
ATOM 734 N N . LYS A 1 91 ? -1.808 13.046 -7.168 1.00 82.56 91 LYS A N 1
ATOM 735 C CA . LYS A 1 91 ? -2.652 14.235 -7.395 1.00 82.56 91 LYS A CA 1
ATOM 736 C C . LYS A 1 91 ? -3.911 14.249 -6.531 1.00 82.56 91 LYS A C 1
ATOM 738 O O . LYS A 1 91 ? -4.406 15.332 -6.211 1.00 82.56 91 LYS A O 1
ATOM 743 N N . LYS A 1 92 ? -4.437 13.074 -6.173 1.00 83.00 92 LYS A N 1
ATOM 744 C CA . LYS A 1 92 ? -5.619 12.944 -5.321 1.00 83.00 92 LYS A CA 1
ATOM 745 C C . LYS A 1 92 ? -5.396 12.207 -4.012 1.00 83.00 92 LYS A C 1
ATOM 747 O O . LYS A 1 92 ? -6.388 11.988 -3.329 1.00 83.00 92 LYS A O 1
ATOM 752 N N . GLY A 1 93 ? -4.158 11.913 -3.625 1.00 90.25 93 GLY A N 1
ATOM 753 C CA . GLY A 1 93 ? -3.882 11.253 -2.353 1.00 90.25 93 GLY A CA 1
ATOM 754 C C . GLY A 1 93 ? -4.415 12.023 -1.140 1.00 90.25 93 GLY A C 1
ATOM 755 O O . GLY A 1 93 ? -4.742 13.211 -1.222 1.00 90.25 93 GLY A O 1
ATOM 756 N N . LEU A 1 94 ? -4.502 11.359 0.007 1.00 93.69 94 LEU A N 1
ATOM 757 C CA . LEU A 1 94 ? -4.907 11.968 1.272 1.00 93.69 94 LEU A CA 1
ATOM 758 C C . LEU A 1 94 ? -3.956 13.105 1.674 1.00 93.69 94 LEU A C 1
ATOM 760 O O . LEU A 1 94 ? -4.402 14.139 2.166 1.00 93.69 94 LEU A O 1
ATOM 764 N N . LEU A 1 95 ? -2.649 12.936 1.439 1.00 90.38 95 LEU A N 1
ATOM 765 C CA . LEU A 1 95 ? -1.584 13.831 1.903 1.00 90.38 95 LEU A CA 1
ATOM 766 C C . LEU A 1 95 ? -0.925 14.617 0.758 1.00 90.38 95 LEU A C 1
ATOM 768 O O . LEU A 1 95 ? 0.298 14.770 0.731 1.00 90.38 95 LEU A O 1
ATOM 772 N N . ARG A 1 96 ? -1.736 15.132 -0.177 1.00 78.44 96 ARG A N 1
ATOM 773 C CA . ARG A 1 96 ? -1.284 15.908 -1.354 1.00 78.44 96 ARG A CA 1
ATOM 774 C C . ARG A 1 96 ? -0.239 16.959 -0.973 1.00 78.44 96 ARG A C 1
ATOM 776 O O . ARG A 1 96 ? -0.387 17.652 0.034 1.00 78.44 96 ARG A O 1
ATOM 783 N N . ASN A 1 97 ? 0.772 17.142 -1.823 1.00 68.25 97 ASN A N 1
ATOM 784 C CA . ASN A 1 97 ? 1.825 18.160 -1.678 1.00 68.25 97 ASN A CA 1
ATOM 785 C C . ASN A 1 97 ? 2.718 18.019 -0.425 1.00 68.25 97 ASN A C 1
ATOM 787 O O . ASN A 1 97 ? 3.468 18.942 -0.101 1.00 68.25 97 ASN A O 1
ATOM 791 N N . ALA A 1 98 ? 2.655 16.894 0.292 1.00 65.31 98 ALA A N 1
ATOM 792 C CA . ALA A 1 98 ? 3.573 16.608 1.386 1.00 65.31 98 ALA A CA 1
ATOM 793 C C . ALA A 1 98 ? 4.925 16.078 0.867 1.00 65.31 98 ALA A C 1
ATOM 795 O O . ALA A 1 98 ? 5.065 15.657 -0.278 1.00 65.31 98 ALA A O 1
ATOM 796 N N . ALA A 1 99 ? 5.946 16.084 1.730 1.00 69.31 99 ALA A N 1
ATOM 797 C CA . ALA A 1 99 ? 7.196 15.373 1.460 1.00 69.31 99 ALA A CA 1
ATOM 798 C C . ALA A 1 99 ? 6.923 13.889 1.165 1.00 69.31 99 ALA A C 1
ATOM 800 O O . ALA A 1 99 ? 6.014 13.338 1.777 1.00 69.31 99 ALA A O 1
ATOM 801 N N . LYS A 1 100 ? 7.754 13.256 0.321 1.00 85.44 100 LYS A N 1
ATOM 802 C CA . LYS A 1 100 ? 7.674 11.836 -0.082 1.00 85.44 100 LYS A CA 1
ATOM 803 C C . LYS A 1 100 ? 7.035 10.938 0.993 1.00 85.44 100 LYS A C 1
ATOM 805 O O . LYS A 1 100 ? 7.641 10.724 2.058 1.00 85.44 100 LYS A O 1
ATOM 810 N N . ARG A 1 101 ? 5.834 10.440 0.696 1.00 92.81 101 ARG A N 1
ATOM 811 C CA . ARG A 1 101 ? 5.041 9.513 1.514 1.00 92.81 101 ARG A CA 1
ATOM 812 C C . ARG A 1 101 ? 4.993 8.141 0.843 1.00 92.81 101 ARG A C 1
ATOM 814 O O . ARG A 1 101 ? 5.516 7.983 -0.256 1.00 92.81 101 ARG A O 1
ATOM 821 N N . CYS A 1 102 ? 4.430 7.171 1.558 1.00 96.19 102 CYS A N 1
ATOM 822 C CA . CYS A 1 102 ? 4.013 5.905 0.964 1.00 96.19 102 CYS A CA 1
ATOM 823 C C . CYS A 1 102 ? 2.858 6.097 -0.018 1.00 96.19 102 CYS A C 1
ATOM 825 O O . CYS A 1 102 ? 2.162 7.108 0.059 1.00 96.19 102 CYS A O 1
ATOM 827 N N . ASP A 1 103 ? 2.659 5.142 -0.920 1.00 96.38 103 ASP A N 1
ATOM 828 C CA . ASP A 1 103 ? 1.729 5.301 -2.039 1.00 96.38 103 ASP A CA 1
ATOM 829 C C . ASP A 1 103 ? 0.271 5.154 -1.608 1.00 96.38 103 ASP A C 1
ATOM 831 O O . ASP A 1 103 ? -0.580 5.952 -2.005 1.00 96.38 103 ASP A O 1
ATOM 835 N N . PHE A 1 104 ? -0.027 4.181 -0.741 1.00 97.88 104 PHE A N 1
ATOM 836 C CA . PHE A 1 104 ? -1.379 3.981 -0.224 1.00 97.88 104 PHE A CA 1
ATOM 837 C C . PHE A 1 104 ? -1.416 3.354 1.171 1.00 97.88 104 PHE A C 1
ATOM 839 O O . PHE A 1 104 ? -0.425 2.844 1.704 1.00 97.88 104 PHE A O 1
ATOM 846 N N . VAL A 1 105 ? -2.603 3.418 1.761 1.00 98.50 105 VAL A N 1
ATOM 847 C CA . VAL A 1 105 ? -2.995 2.702 2.969 1.00 98.50 105 VAL A CA 1
ATOM 848 C C . VAL A 1 105 ? -4.262 1.922 2.663 1.00 98.50 105 VAL A C 1
ATOM 850 O O . VAL A 1 105 ? -5.125 2.389 1.920 1.00 98.50 105 VAL A O 1
ATOM 853 N N . PHE A 1 106 ? -4.397 0.749 3.267 1.00 98.56 106 PHE A N 1
ATOM 854 C CA . PHE A 1 106 ? -5.673 0.052 3.322 1.00 98.56 106 PHE A CA 1
ATOM 855 C C . PHE A 1 106 ? -5.895 -0.550 4.706 1.00 98.56 106 PHE A C 1
ATOM 857 O O . PHE A 1 106 ? -4.941 -0.772 5.452 1.00 98.56 106 PHE A O 1
ATOM 864 N N . PHE A 1 107 ? -7.149 -0.783 5.066 1.00 98.31 107 PHE A N 1
ATOM 865 C CA . PHE A 1 107 ? -7.510 -1.342 6.362 1.00 98.31 107 PHE A CA 1
ATOM 866 C C . PHE A 1 107 ? -8.789 -2.170 6.273 1.00 98.31 107 PHE A C 1
ATOM 868 O O . PHE A 1 107 ? -9.664 -1.895 5.453 1.00 98.31 107 PHE A O 1
ATOM 875 N N . ASP A 1 108 ? -8.905 -3.165 7.141 1.00 96.69 108 ASP A N 1
ATOM 876 C CA . ASP A 1 108 ? -10.134 -3.920 7.375 1.00 96.69 108 ASP A CA 1
ATOM 877 C C . ASP A 1 108 ? -10.491 -3.891 8.876 1.00 96.69 108 ASP A C 1
ATOM 879 O O . ASP A 1 108 ? -10.129 -2.959 9.596 1.00 96.69 108 ASP A O 1
ATOM 883 N N . GLU A 1 109 ? -11.262 -4.862 9.369 1.00 95.69 109 GLU A N 1
ATOM 884 C CA . GLU A 1 109 ? -11.613 -4.937 10.794 1.00 95.69 109 GLU A CA 1
ATOM 885 C C . GLU A 1 109 ? -10.472 -5.411 11.713 1.00 95.69 109 GLU A C 1
ATOM 887 O O . GLU A 1 109 ? -10.608 -5.345 12.936 1.00 95.69 109 GLU A O 1
ATOM 892 N N . ASN A 1 110 ? -9.373 -5.911 11.149 1.00 96.44 110 ASN A N 1
ATOM 893 C CA . ASN A 1 110 ? -8.259 -6.524 11.863 1.00 96.44 110 ASN A CA 1
ATOM 894 C C . ASN A 1 110 ? -6.953 -5.761 11.674 1.00 96.44 110 ASN A C 1
ATOM 896 O O . ASN A 1 110 ? -6.243 -5.548 12.658 1.00 96.44 110 ASN A O 1
ATOM 900 N N . ASP A 1 111 ? -6.646 -5.361 10.445 1.00 97.69 111 ASP A N 1
ATOM 901 C CA . ASP A 1 111 ? -5.336 -4.868 10.045 1.00 97.69 111 ASP A CA 1
ATOM 902 C C . ASP A 1 111 ? -5.426 -3.447 9.457 1.00 97.69 111 ASP A C 1
ATOM 904 O O . ASP A 1 111 ? -6.413 -3.059 8.831 1.00 97.69 111 ASP A O 1
ATOM 908 N N . PHE A 1 112 ? -4.366 -2.664 9.655 1.00 98.56 112 PHE A N 1
ATOM 909 C CA . PHE A 1 112 ? -4.139 -1.356 9.048 1.00 98.56 112 PHE A CA 1
ATOM 910 C C . PHE A 1 112 ? -2.752 -1.361 8.404 1.00 98.56 112 PHE A C 1
ATOM 912 O O . PHE A 1 112 ? -1.724 -1.443 9.085 1.00 98.56 112 PHE A O 1
ATOM 919 N N . CYS A 1 113 ? -2.716 -1.286 7.080 1.00 98.69 113 CYS A N 1
ATOM 920 C CA . CYS A 1 113 ? -1.531 -1.575 6.290 1.00 98.69 113 CYS A CA 1
ATOM 921 C C . CYS A 1 113 ? -1.036 -0.331 5.545 1.00 98.69 113 CYS A C 1
ATOM 923 O O . CYS A 1 113 ? -1.785 0.295 4.798 1.00 98.69 113 CYS A O 1
ATOM 925 N N . PHE A 1 114 ? 0.250 -0.011 5.699 1.00 98.69 114 PHE A N 1
ATOM 926 C CA . PHE A 1 114 ? 0.947 1.016 4.918 1.00 98.69 114 PHE A CA 1
ATOM 927 C C . PHE A 1 114 ? 1.722 0.362 3.774 1.00 98.69 114 PHE A C 1
ATOM 929 O O . PHE A 1 114 ? 2.478 -0.578 4.018 1.00 98.69 114 PHE A O 1
ATOM 936 N N . VAL A 1 115 ? 1.589 0.853 2.542 1.00 98.62 115 VAL A N 1
ATOM 937 C CA . VAL A 1 115 ? 2.217 0.216 1.375 1.00 98.62 115 VAL A CA 1
ATOM 938 C C . VAL A 1 115 ? 3.002 1.221 0.543 1.00 98.62 115 VAL A C 1
ATOM 940 O O . VAL A 1 115 ? 2.510 2.299 0.221 1.00 98.62 115 VAL A O 1
ATOM 943 N N . GLU A 1 116 ? 4.232 0.842 0.197 1.00 97.88 116 GLU A N 1
ATOM 944 C CA . GLU A 1 116 ? 5.125 1.571 -0.701 1.00 97.88 116 GLU A CA 1
ATOM 945 C C . GLU A 1 116 ? 5.531 0.699 -1.900 1.00 97.88 116 GLU A C 1
ATOM 947 O O . GLU A 1 116 ? 6.055 -0.408 -1.738 1.00 97.88 116 GLU A O 1
ATOM 952 N N . PHE A 1 117 ? 5.374 1.225 -3.106 1.00 96.69 117 PHE A N 1
ATOM 953 C CA . PHE A 1 117 ? 5.817 0.676 -4.368 1.00 96.69 117 PHE A CA 1
ATOM 954 C C . PHE A 1 117 ? 7.243 1.098 -4.719 1.00 96.69 117 PHE A C 1
ATOM 956 O O . PHE A 1 117 ? 7.659 2.250 -4.646 1.00 96.69 117 PHE A O 1
ATOM 963 N N . LYS A 1 118 ? 8.014 0.119 -5.189 1.00 95.06 118 LYS A N 1
ATOM 964 C CA . LYS A 1 118 ? 9.297 0.294 -5.880 1.00 95.06 118 LYS A CA 1
ATOM 965 C C . LYS A 1 118 ? 9.359 -0.568 -7.141 1.00 95.06 118 LYS A C 1
ATOM 967 O O . LYS A 1 118 ? 10.444 -0.945 -7.574 1.00 95.06 118 LYS A O 1
ATOM 972 N N . LEU A 1 119 ? 8.201 -0.898 -7.714 1.00 94.06 119 LEU A N 1
ATOM 973 C CA . LEU A 1 119 ? 8.064 -1.854 -8.818 1.00 94.06 119 LEU A CA 1
ATOM 974 C C . LEU A 1 119 ? 8.636 -1.342 -10.145 1.00 94.06 119 LEU A C 1
ATOM 976 O O . LEU A 1 119 ? 9.019 -2.153 -10.978 1.00 94.06 119 LEU A O 1
ATOM 980 N N . ASP A 1 120 ? 8.802 -0.027 -10.292 1.00 91.81 120 ASP A N 1
ATOM 981 C CA . ASP A 1 120 ? 9.473 0.592 -11.443 1.00 91.81 120 ASP A CA 1
ATOM 982 C C . ASP A 1 120 ? 11.011 0.555 -11.367 1.00 91.81 120 ASP A C 1
ATOM 984 O O . ASP A 1 120 ? 11.694 1.049 -12.266 1.00 91.81 120 ASP A O 1
ATOM 988 N N . ALA A 1 121 ? 11.599 0.007 -10.298 1.00 92.81 121 ALA A N 1
ATOM 989 C CA . ALA A 1 121 ? 13.047 -0.138 -10.225 1.00 92.81 121 ALA A CA 1
ATOM 990 C C . ALA A 1 121 ? 13.545 -1.119 -11.299 1.00 92.81 121 ALA A C 1
ATOM 992 O O . ALA A 1 121 ? 13.058 -2.240 -11.393 1.00 92.81 121 ALA A O 1
ATOM 993 N N . THR A 1 122 ? 14.557 -0.712 -12.069 1.00 94.00 122 THR A N 1
ATOM 994 C CA . THR A 1 122 ? 15.144 -1.517 -13.161 1.00 94.00 122 THR A CA 1
ATOM 995 C C . THR A 1 122 ? 16.595 -1.926 -12.914 1.00 94.00 122 THR A C 1
ATOM 997 O O . THR A 1 122 ? 17.123 -2.786 -13.608 1.00 94.00 122 THR A O 1
ATOM 1000 N N . SER A 1 123 ? 17.267 -1.309 -11.938 1.00 93.75 123 SER A N 1
ATOM 1001 C CA . SER A 1 123 ? 18.678 -1.578 -11.654 1.00 93.75 123 SER A CA 1
ATOM 1002 C C . SER A 1 123 ? 18.850 -2.788 -10.737 1.00 93.75 123 SER A C 1
ATOM 1004 O O . SER A 1 123 ? 18.304 -2.823 -9.634 1.00 93.75 123 SER A O 1
ATOM 1006 N N . GLU A 1 124 ? 19.686 -3.730 -11.168 1.00 93.50 124 GLU A N 1
ATOM 1007 C CA . GLU A 1 124 ? 20.135 -4.883 -10.378 1.00 93.50 124 GLU A CA 1
ATOM 1008 C C . GLU A 1 124 ? 21.367 -4.570 -9.506 1.00 93.50 124 GLU A C 1
ATOM 1010 O O . GLU A 1 124 ? 21.838 -5.418 -8.748 1.00 93.50 124 GLU A O 1
ATOM 1015 N N . GLU A 1 125 ? 21.910 -3.347 -9.577 1.00 94.31 125 GLU A N 1
ATOM 1016 C CA . GLU A 1 125 ? 23.082 -2.976 -8.785 1.00 94.31 125 GLU A CA 1
ATOM 1017 C C . GLU A 1 125 ? 22.755 -2.952 -7.287 1.00 94.31 125 GLU A C 1
ATOM 1019 O O . GLU A 1 125 ? 21.826 -2.273 -6.838 1.00 94.31 125 GLU A O 1
ATOM 1024 N N . GLU A 1 126 ? 23.589 -3.603 -6.470 1.00 92.44 126 GLU A N 1
ATOM 1025 C CA . GLU A 1 126 ? 23.369 -3.714 -5.021 1.00 92.44 126 GLU A CA 1
ATOM 1026 C C . GLU A 1 126 ? 23.201 -2.343 -4.340 1.00 92.44 126 GLU A C 1
ATOM 1028 O O . GLU A 1 126 ? 22.391 -2.167 -3.424 1.00 92.44 126 GLU A O 1
ATOM 1033 N N . ARG A 1 127 ? 23.944 -1.336 -4.814 1.00 93.56 127 ARG A N 1
ATOM 1034 C CA . ARG A 1 127 ? 23.845 0.040 -4.319 1.00 93.56 127 ARG A CA 1
ATOM 1035 C C . ARG A 1 127 ? 22.477 0.654 -4.622 1.00 93.56 127 ARG A C 1
ATOM 1037 O O . ARG A 1 127 ? 21.901 1.283 -3.733 1.00 93.56 127 ARG A O 1
ATOM 1044 N N . ALA A 1 128 ? 21.964 0.480 -5.839 1.00 95.06 128 ALA A N 1
ATOM 1045 C CA . ALA A 1 128 ? 20.653 0.983 -6.240 1.00 95.06 128 ALA A CA 1
ATOM 1046 C C . ALA A 1 128 ? 19.537 0.278 -5.456 1.00 95.06 128 ALA A C 1
ATOM 1048 O O . ALA A 1 128 ? 18.687 0.944 -4.862 1.00 95.06 128 ALA A O 1
ATOM 1049 N N . ILE A 1 129 ? 19.620 -1.050 -5.329 1.00 94.69 129 ILE A N 1
ATOM 1050 C CA . ILE A 1 129 ? 18.710 -1.871 -4.519 1.00 94.69 129 ILE A CA 1
ATOM 1051 C C . ILE A 1 129 ? 18.636 -1.357 -3.077 1.00 94.69 129 ILE A C 1
ATOM 1053 O O . ILE A 1 129 ? 17.552 -1.090 -2.549 1.00 94.69 129 ILE A O 1
ATOM 1057 N N . ARG A 1 130 ? 19.797 -1.167 -2.440 1.00 93.69 130 ARG A N 1
ATOM 1058 C CA . ARG A 1 130 ? 19.900 -0.674 -1.060 1.00 93.69 130 ARG A CA 1
ATOM 1059 C C . ARG A 1 130 ? 19.320 0.730 -0.907 1.00 93.69 130 ARG A C 1
ATOM 1061 O O . ARG A 1 130 ? 18.649 1.003 0.087 1.00 93.69 130 ARG A O 1
ATOM 1068 N N . ASN A 1 131 ? 19.577 1.613 -1.868 1.00 95.06 131 ASN A N 1
ATOM 1069 C CA . ASN A 1 131 ? 19.052 2.974 -1.849 1.00 95.06 131 ASN A CA 1
ATOM 1070 C C . ASN A 1 131 ? 17.528 2.992 -1.997 1.00 95.06 131 ASN A C 1
ATOM 1072 O O . ASN A 1 131 ? 16.873 3.661 -1.205 1.00 95.06 131 ASN A O 1
ATOM 1076 N N . ASN A 1 132 ? 16.966 2.207 -2.917 1.00 95.69 132 ASN A N 1
ATOM 1077 C CA . ASN A 1 132 ? 15.517 2.121 -3.120 1.00 95.69 132 ASN A CA 1
ATOM 1078 C C . ASN A 1 132 ? 14.796 1.586 -1.876 1.00 95.69 132 ASN A C 1
ATOM 1080 O O . ASN A 1 132 ? 13.780 2.145 -1.471 1.00 95.69 132 ASN A O 1
ATOM 1084 N N . ARG A 1 133 ? 15.360 0.572 -1.204 1.00 95.56 133 ARG A N 1
ATOM 1085 C CA . ARG A 1 133 ? 14.831 0.071 0.078 1.00 95.56 133 ARG A CA 1
ATOM 1086 C C . ARG A 1 133 ? 14.883 1.123 1.184 1.00 95.56 133 ARG A C 1
ATOM 1088 O O . ARG A 1 133 ? 13.925 1.275 1.933 1.00 95.56 133 ARG A O 1
ATOM 1095 N N . ARG A 1 134 ? 15.986 1.870 1.294 1.00 95.75 134 ARG A N 1
ATOM 1096 C CA . ARG A 1 134 ? 16.100 2.970 2.268 1.00 95.75 134 ARG A CA 1
ATOM 1097 C C . ARG A 1 134 ? 15.110 4.098 1.977 1.00 95.75 134 ARG A C 1
ATOM 1099 O O . ARG A 1 134 ? 14.548 4.646 2.920 1.00 95.75 134 ARG A O 1
ATOM 1106 N N . ASP A 1 135 ? 14.901 4.431 0.703 1.00 96.12 135 ASP A N 1
ATOM 1107 C CA . ASP A 1 135 ? 13.917 5.434 0.279 1.00 96.12 135 ASP A CA 1
ATOM 1108 C C . ASP A 1 135 ? 12.504 5.003 0.687 1.00 96.12 135 ASP A C 1
ATOM 1110 O O . ASP A 1 135 ? 11.808 5.771 1.348 1.00 96.12 135 ASP A O 1
ATOM 1114 N N . ALA A 1 136 ? 12.153 3.740 0.417 1.00 96.44 136 ALA A N 1
ATOM 1115 C CA . ALA A 1 136 ? 10.871 3.152 0.790 1.00 96.44 136 ALA A CA 1
ATOM 1116 C C . ALA A 1 136 ? 10.618 3.186 2.307 1.00 96.44 136 ALA A C 1
ATOM 1118 O O . ALA A 1 136 ? 9.584 3.661 2.769 1.00 96.44 136 ALA A O 1
ATOM 1119 N N . ILE A 1 137 ? 11.598 2.756 3.111 1.00 97.50 137 ILE A N 1
ATOM 1120 C CA . ILE A 1 137 ? 11.501 2.809 4.579 1.00 97.50 137 ILE A CA 1
ATOM 1121 C C . ILE A 1 137 ? 11.341 4.249 5.081 1.00 97.50 137 ILE A C 1
ATOM 1123 O O . ILE A 1 137 ? 10.599 4.495 6.037 1.00 97.50 137 ILE A O 1
ATOM 1127 N N . ARG A 1 138 ? 12.006 5.216 4.438 1.00 96.62 138 ARG A N 1
ATOM 1128 C CA . ARG A 1 138 ? 11.851 6.633 4.776 1.00 96.62 138 ARG A CA 1
ATOM 1129 C C . ARG A 1 138 ? 10.439 7.127 4.457 1.00 96.62 138 ARG A C 1
ATOM 1131 O O . ARG A 1 138 ? 9.871 7.827 5.286 1.00 96.62 138 ARG A O 1
ATOM 1138 N N . GLN A 1 139 ? 9.876 6.769 3.304 1.00 96.31 139 GLN A N 1
ATOM 1139 C CA . GLN A 1 139 ? 8.505 7.123 2.910 1.00 96.31 139 GLN A CA 1
ATOM 1140 C C . GLN A 1 139 ? 7.451 6.536 3.852 1.00 96.31 139 GLN A C 1
ATOM 1142 O O . GLN A 1 139 ? 6.593 7.274 4.338 1.00 96.31 139 GLN A O 1
ATOM 1147 N N . LEU A 1 140 ? 7.579 5.254 4.205 1.00 97.88 140 LEU A N 1
ATOM 1148 C CA . LEU A 1 140 ? 6.736 4.610 5.213 1.00 97.88 140 LEU A CA 1
ATOM 1149 C C . LEU A 1 140 ? 6.843 5.331 6.562 1.00 97.88 140 LEU A C 1
ATOM 1151 O O . LEU A 1 140 ? 5.835 5.773 7.106 1.00 97.88 140 LEU A O 1
ATOM 1155 N N . THR A 1 141 ? 8.062 5.536 7.072 1.00 97.19 141 THR A N 1
ATOM 1156 C CA . THR A 1 141 ? 8.302 6.242 8.347 1.00 97.19 141 THR A CA 1
ATOM 1157 C C . THR A 1 141 ? 7.698 7.645 8.348 1.00 97.19 141 THR A C 1
ATOM 1159 O O . THR A 1 141 ? 7.099 8.072 9.337 1.00 97.19 141 THR A O 1
ATOM 1162 N N . ASN A 1 142 ? 7.821 8.353 7.229 1.00 95.94 142 ASN A N 1
ATOM 1163 C CA . ASN A 1 142 ? 7.238 9.664 7.006 1.00 95.94 142 ASN A CA 1
ATOM 1164 C C . ASN A 1 142 ? 5.706 9.624 7.137 1.00 95.94 142 ASN A C 1
ATOM 1166 O O . ASN A 1 142 ?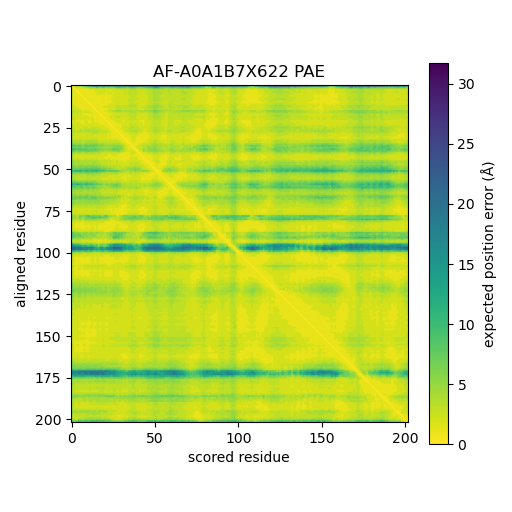 5.148 10.445 7.869 1.00 95.94 142 ASN A O 1
ATOM 1170 N N . THR A 1 143 ? 5.026 8.703 6.448 1.00 97.00 143 THR A N 1
ATOM 1171 C CA . THR A 1 143 ? 3.564 8.553 6.546 1.00 97.00 143 THR A CA 1
ATOM 1172 C C . THR A 1 143 ? 3.138 8.140 7.950 1.00 97.00 143 THR A C 1
ATOM 1174 O O . THR A 1 143 ? 2.276 8.788 8.540 1.00 97.00 143 THR A O 1
ATOM 1177 N N . ILE A 1 144 ? 3.780 7.123 8.526 1.00 97.69 144 ILE A N 1
ATOM 1178 C CA . ILE A 1 144 ? 3.440 6.582 9.848 1.00 97.69 144 ILE A CA 1
ATOM 1179 C C . ILE A 1 144 ? 3.590 7.650 10.929 1.00 97.69 144 ILE A C 1
ATOM 1181 O O . ILE A 1 144 ? 2.719 7.795 11.778 1.00 97.69 144 ILE A O 1
ATOM 1185 N N . SER A 1 145 ? 4.652 8.459 10.880 1.00 96.12 145 SER A N 1
ATOM 1186 C CA . SER A 1 145 ? 4.843 9.563 11.830 1.00 96.12 145 SER A CA 1
ATOM 1187 C C . SER A 1 145 ? 3.702 10.580 11.759 1.00 96.12 145 SER A C 1
ATOM 1189 O O . SER A 1 145 ? 3.254 11.082 12.790 1.00 96.12 145 SER A O 1
ATOM 1191 N N . TRP A 1 146 ? 3.203 10.858 10.552 1.00 95.75 146 TRP A N 1
ATOM 1192 C CA . TRP A 1 146 ? 2.083 11.771 10.348 1.00 95.75 146 TRP A CA 1
ATOM 1193 C C . TRP A 1 146 ? 0.762 11.192 10.862 1.00 95.75 146 TRP A C 1
ATOM 1195 O O . TRP A 1 146 ? 0.048 11.875 11.593 1.00 95.75 146 TRP A O 1
ATOM 1205 N N . PHE A 1 147 ? 0.467 9.927 10.553 1.00 97.62 147 PHE A N 1
ATOM 1206 C CA . PHE A 1 147 ? -0.716 9.236 11.073 1.00 97.62 147 PHE A CA 1
ATOM 1207 C C . PHE A 1 147 ? -0.662 9.096 12.597 1.00 97.62 147 PHE A C 1
ATOM 1209 O O . PHE A 1 147 ? -1.637 9.405 13.270 1.00 97.62 147 PHE A O 1
ATOM 1216 N N . ASN A 1 148 ? 0.493 8.748 13.168 1.00 97.75 148 ASN A N 1
ATOM 1217 C CA . ASN A 1 148 ? 0.689 8.681 14.617 1.00 97.75 148 ASN A CA 1
ATOM 1218 C C . ASN A 1 148 ? 0.412 10.021 15.299 1.00 97.75 148 ASN A C 1
ATOM 1220 O O . ASN A 1 148 ? -0.211 10.040 16.358 1.00 97.75 148 ASN A O 1
ATOM 1224 N N . PHE A 1 149 ? 0.859 11.130 14.705 1.00 96.94 149 PHE A N 1
ATOM 1225 C CA . PHE A 1 149 ? 0.552 12.468 15.204 1.00 96.94 149 PHE A CA 1
ATOM 1226 C C . PHE A 1 149 ? -0.950 12.768 15.112 1.00 96.94 149 PHE A C 1
ATOM 1228 O O . PHE A 1 149 ? -1.561 13.162 16.101 1.00 96.94 149 PHE A O 1
ATOM 1235 N N . LYS A 1 150 ? -1.552 12.537 13.942 1.00 97.19 150 LYS A N 1
ATOM 1236 C CA . LYS A 1 150 ? -2.957 12.852 13.655 1.00 97.19 150 LYS A CA 1
ATOM 1237 C C . LYS A 1 150 ? -3.958 12.019 14.452 1.00 97.19 150 LYS A C 1
ATOM 1239 O O . LYS A 1 150 ? -4.971 12.548 14.888 1.00 97.19 150 LYS A O 1
ATOM 1244 N N . LEU A 1 151 ? -3.651 10.746 14.670 1.00 98.00 151 LEU A N 1
ATOM 1245 C CA . LEU A 1 151 ? -4.495 9.798 15.393 1.00 98.00 151 LEU A CA 1
ATOM 1246 C C . LEU A 1 151 ? -4.107 9.665 16.868 1.00 98.00 151 LEU A C 1
ATOM 1248 O O . LEU A 1 151 ? -4.688 8.851 17.579 1.00 98.00 151 LEU A O 1
ATOM 1252 N N . ASN A 1 152 ? -3.092 10.401 17.338 1.00 97.31 152 ASN A N 1
ATOM 1253 C CA . ASN A 1 152 ? -2.491 10.199 18.659 1.00 97.31 152 ASN A CA 1
ATOM 1254 C C . ASN A 1 152 ? -2.160 8.711 18.926 1.00 97.31 152 ASN A C 1
ATOM 1256 O O . ASN A 1 152 ? -2.431 8.172 19.998 1.00 97.31 152 ASN A O 1
ATOM 1260 N N . ARG A 1 153 ? -1.622 8.033 17.901 1.00 97.12 153 ARG A N 1
ATOM 1261 C CA . ARG A 1 153 ? -1.319 6.587 17.867 1.00 97.12 153 ARG A CA 1
ATOM 1262 C C . ARG A 1 153 ? -2.521 5.659 18.122 1.00 97.12 153 ARG A C 1
ATOM 1264 O O . ARG A 1 153 ? -2.322 4.475 18.384 1.00 97.12 153 ARG A O 1
ATOM 1271 N N . ASN A 1 154 ? -3.753 6.156 18.034 1.00 98.00 154 ASN A N 1
ATOM 1272 C CA . ASN A 1 154 ? -4.956 5.345 18.177 1.00 98.00 154 ASN A CA 1
ATOM 1273 C C . ASN A 1 154 ? -5.434 4.825 16.814 1.00 98.00 154 ASN A C 1
ATOM 1275 O O . ASN A 1 154 ? -6.029 5.565 16.039 1.00 98.00 154 ASN A O 1
ATOM 1279 N N . TYR A 1 155 ? -5.219 3.535 16.558 1.00 98.19 155 TYR A N 1
ATOM 1280 C CA . TYR A 1 155 ? -5.693 2.845 15.353 1.00 98.19 155 TYR A CA 1
ATOM 1281 C C . TYR A 1 155 ? -6.854 1.887 15.656 1.00 98.19 155 TYR A C 1
ATOM 1283 O O . TYR A 1 155 ? -6.911 0.797 15.101 1.00 98.19 155 TYR A O 1
ATOM 1291 N N . ALA A 1 156 ? -7.731 2.232 16.606 1.00 97.69 156 ALA A N 1
ATOM 1292 C CA . ALA A 1 156 ? -8.891 1.414 16.996 1.00 97.69 156 ALA A CA 1
ATOM 1293 C C . ALA A 1 156 ? -8.554 -0.049 17.387 1.00 97.69 156 ALA A C 1
ATOM 1295 O O . ALA A 1 156 ? -9.378 -0.958 17.281 1.00 97.69 156 ALA A O 1
ATOM 1296 N N . GLY A 1 157 ? -7.321 -0.301 17.843 1.00 97.25 157 GLY A N 1
ATOM 1297 C CA . GLY A 1 157 ? -6.849 -1.647 18.180 1.00 97.25 157 GLY A CA 1
ATOM 1298 C C . GLY A 1 157 ? -6.684 -2.585 16.975 1.00 97.25 157 GLY A C 1
ATOM 1299 O O . GLY A 1 157 ? -6.797 -3.803 17.152 1.00 97.25 157 GLY A O 1
ATOM 1300 N N . LEU A 1 158 ? -6.473 -2.039 15.773 1.00 97.94 158 LEU A N 1
ATOM 1301 C CA . LEU A 1 158 ? -6.045 -2.777 14.582 1.00 97.94 158 LEU A CA 1
ATOM 1302 C C . LEU A 1 158 ? -4.557 -3.143 14.667 1.00 97.94 158 LEU A C 1
ATOM 1304 O O . LEU A 1 158 ? -3.763 -2.427 15.285 1.00 97.94 158 LEU A O 1
ATOM 1308 N N . ASN A 1 159 ? -4.171 -4.246 14.028 1.00 97.88 159 ASN A N 1
ATOM 1309 C CA . ASN A 1 159 ? -2.769 -4.612 13.863 1.00 97.88 159 ASN A CA 1
ATOM 1310 C C . ASN A 1 159 ? -2.149 -3.733 12.780 1.00 97.88 159 ASN A C 1
ATOM 1312 O O . ASN A 1 159 ? -2.699 -3.600 11.690 1.00 97.88 159 ASN A O 1
ATOM 1316 N N . LEU A 1 160 ? -0.988 -3.155 13.064 1.00 98.56 160 LEU A N 1
ATOM 1317 C CA . LEU A 1 160 ? -0.270 -2.348 12.086 1.00 98.56 160 LEU A CA 1
ATOM 1318 C C . LEU A 1 160 ? 0.707 -3.223 11.307 1.00 98.56 160 LEU A C 1
ATOM 1320 O O . LEU A 1 160 ? 1.458 -3.997 11.898 1.00 98.56 160 LEU A O 1
ATOM 1324 N N . GLU A 1 161 ? 0.726 -3.075 9.988 1.00 98.44 161 GLU A N 1
ATOM 1325 C CA . GLU A 1 161 ? 1.689 -3.738 9.105 1.00 98.44 161 GLU A CA 1
ATOM 1326 C C . GLU A 1 161 ? 2.190 -2.744 8.048 1.00 98.44 161 GLU A C 1
ATOM 1328 O O . GLU A 1 161 ? 1.486 -1.807 7.662 1.00 98.44 161 GLU A O 1
ATOM 1333 N N . ALA A 1 162 ? 3.419 -2.929 7.569 1.00 98.69 162 ALA A N 1
ATOM 1334 C CA . ALA A 1 162 ? 3.962 -2.151 6.460 1.00 98.69 162 ALA A CA 1
ATOM 1335 C C . ALA A 1 162 ? 4.513 -3.046 5.344 1.00 98.69 162 ALA A C 1
ATOM 1337 O O . ALA A 1 162 ? 5.013 -4.143 5.595 1.00 98.69 162 ALA A O 1
ATOM 1338 N N . TYR A 1 163 ? 4.469 -2.554 4.109 1.00 98.50 163 TYR A N 1
ATOM 1339 C CA . TYR A 1 163 ? 4.847 -3.302 2.914 1.00 98.50 163 TYR A CA 1
ATOM 1340 C C . TYR A 1 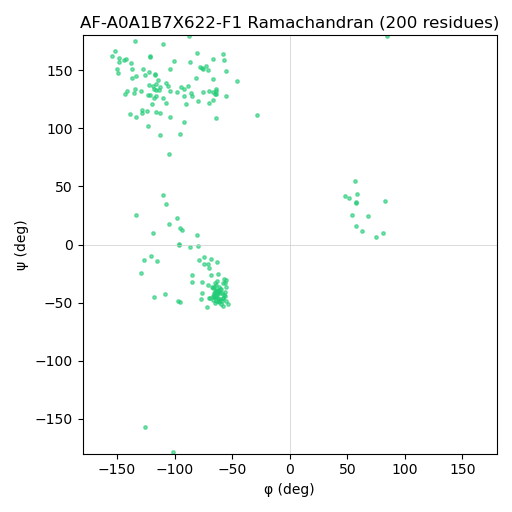163 ? 5.723 -2.466 1.988 1.00 98.50 163 TYR A C 1
ATOM 1342 O O . TYR A 1 163 ? 5.408 -1.318 1.683 1.00 98.50 163 TYR A O 1
ATOM 1350 N N . VAL A 1 164 ? 6.812 -3.069 1.511 1.00 97.62 164 VAL A N 1
ATOM 1351 C CA . VAL A 1 164 ? 7.649 -2.542 0.432 1.00 97.62 164 VAL A CA 1
ATOM 1352 C C . VAL A 1 164 ? 7.584 -3.497 -0.756 1.00 97.62 164 VAL A C 1
ATOM 1354 O O . VAL A 1 164 ? 8.075 -4.627 -0.708 1.00 97.62 164 VAL A O 1
ATOM 1357 N N . CYS A 1 165 ? 7.013 -3.026 -1.855 1.00 96.56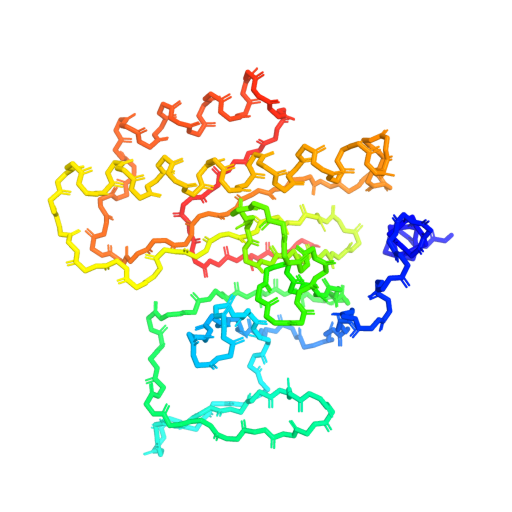 165 CYS A N 1
ATOM 1358 C CA . CYS A 1 165 ? 6.771 -3.813 -3.053 1.00 96.56 165 CYS A CA 1
ATOM 1359 C C . CYS A 1 165 ? 7.920 -3.606 -4.044 1.00 96.56 165 CYS A C 1
ATOM 1361 O O . CYS A 1 165 ? 7.932 -2.644 -4.809 1.00 96.56 165 CYS A O 1
ATOM 1363 N N . THR A 1 166 ? 8.909 -4.496 -4.029 1.00 95.31 166 THR A N 1
ATOM 1364 C CA . THR A 1 166 ? 10.062 -4.455 -4.949 1.00 95.31 166 THR A CA 1
ATOM 1365 C C . THR A 1 166 ? 9.919 -5.445 -6.109 1.00 95.31 166 THR A C 1
ATOM 1367 O O . THR A 1 166 ? 9.182 -6.424 -5.961 1.00 95.31 166 THR A O 1
ATOM 1370 N N . PRO A 1 167 ? 10.613 -5.246 -7.248 1.00 94.00 167 PRO A N 1
ATOM 1371 C CA . PRO A 1 167 ? 10.602 -6.171 -8.386 1.00 94.00 167 PRO A CA 1
ATOM 1372 C C . PRO A 1 167 ? 11.047 -7.589 -8.006 1.00 94.00 167 PRO A C 1
ATOM 1374 O O . PRO A 1 167 ? 11.729 -7.792 -7.004 1.00 94.00 167 PRO A O 1
ATOM 1377 N N . GLU A 1 168 ? 10.684 -8.600 -8.793 1.00 91.38 168 GLU A N 1
ATOM 1378 C CA . GLU A 1 168 ? 11.005 -10.000 -8.457 1.00 91.38 168 GLU A CA 1
ATOM 1379 C C . GLU A 1 168 ? 12.506 -10.293 -8.461 1.00 91.38 168 GLU A C 1
ATOM 1381 O O . GLU A 1 168 ? 12.975 -11.048 -7.614 1.00 91.38 168 GLU A O 1
ATOM 1386 N N . PHE A 1 169 ? 13.261 -9.625 -9.337 1.00 90.69 169 PHE A N 1
ATOM 1387 C CA . PHE A 1 169 ? 14.713 -9.772 -9.422 1.00 90.69 169 PHE A CA 1
ATOM 1388 C C . PHE A 1 169 ? 15.459 -9.209 -8.199 1.00 90.69 169 PHE A C 1
ATOM 1390 O O . PHE A 1 169 ? 16.649 -9.475 -8.031 1.00 90.69 169 PHE A O 1
ATOM 1397 N N . TYR A 1 170 ? 14.800 -8.436 -7.323 1.00 92.00 170 TYR A N 1
ATOM 1398 C CA . TYR A 1 170 ? 15.439 -7.987 -6.087 1.00 92.00 170 TYR A CA 1
ATOM 1399 C C . TYR A 1 170 ? 15.762 -9.194 -5.193 1.00 92.00 170 TYR A C 1
ATOM 1401 O O . TYR A 1 170 ? 14.865 -9.982 -4.881 1.00 92.00 170 TYR A O 1
ATOM 1409 N N . PRO A 1 171 ? 17.005 -9.315 -4.690 1.00 85.88 171 PRO A N 1
ATOM 1410 C CA . PRO A 1 171 ? 17.394 -10.422 -3.830 1.00 85.88 171 PRO A CA 1
ATOM 1411 C C . PRO A 1 171 ? 16.598 -10.373 -2.524 1.00 85.88 171 PRO A C 1
ATOM 1413 O O . PRO A 1 171 ? 16.811 -9.492 -1.679 1.00 85.88 171 PRO A O 1
ATOM 1416 N N . ARG A 1 172 ? 15.674 -11.324 -2.363 1.00 78.81 172 ARG A N 1
ATOM 1417 C CA . ARG A 1 172 ? 14.878 -11.506 -1.144 1.00 78.81 172 ARG A CA 1
ATOM 1418 C C . ARG A 1 172 ? 15.765 -12.047 -0.022 1.00 78.81 172 ARG A C 1
ATOM 1420 O O . ARG A 1 172 ? 16.738 -12.749 -0.279 1.00 78.81 172 ARG A O 1
ATOM 1427 N N . PHE A 1 173 ? 15.432 -11.717 1.225 1.00 71.69 173 PHE A N 1
ATOM 1428 C CA . PHE A 1 173 ? 16.109 -12.247 2.422 1.00 71.69 173 PHE A CA 1
ATOM 1429 C C . PHE A 1 173 ? 17.626 -11.996 2.494 1.00 71.69 173 PHE A C 1
ATOM 1431 O O . PHE A 1 173 ? 18.376 -12.818 3.015 1.00 71.69 173 PHE A O 1
ATOM 1438 N N . ASN A 1 174 ? 18.097 -10.841 2.017 1.00 83.00 174 ASN A N 1
ATOM 1439 C CA . ASN A 1 174 ? 19.491 -10.451 2.229 1.00 83.00 174 ASN A CA 1
ATOM 1440 C C . ASN A 1 174 ? 19.691 -9.719 3.569 1.00 83.00 174 ASN A C 1
ATOM 1442 O O . ASN A 1 174 ? 18.765 -9.123 4.128 1.00 83.00 174 ASN A O 1
ATOM 1446 N N . SER A 1 175 ? 20.922 -9.745 4.086 1.00 85.00 175 SER A N 1
ATOM 1447 C CA . SER A 1 175 ? 21.281 -9.153 5.385 1.00 85.00 175 SER A CA 1
ATOM 1448 C C . SER A 1 175 ? 20.935 -7.665 5.482 1.00 85.00 175 SER A C 1
ATOM 1450 O O . SER A 1 175 ? 20.536 -7.190 6.545 1.00 85.00 175 SER A O 1
ATOM 1452 N N . SER A 1 176 ? 21.026 -6.932 4.367 1.00 86.94 176 SER A N 1
ATOM 1453 C CA . SER A 1 176 ? 20.654 -5.518 4.312 1.00 86.94 176 SER A CA 1
ATOM 1454 C C . SER A 1 176 ? 19.159 -5.295 4.534 1.00 86.94 176 SER A C 1
ATOM 1456 O O . SER A 1 176 ? 18.808 -4.328 5.205 1.00 86.94 176 SER A O 1
ATOM 1458 N N . TRP A 1 177 ? 18.284 -6.125 3.959 1.00 93.06 177 TRP A N 1
ATOM 1459 C CA . TRP A 1 177 ? 16.843 -6.034 4.198 1.00 93.06 177 TRP A CA 1
ATOM 1460 C C . TRP A 1 177 ? 16.501 -6.439 5.632 1.00 93.06 177 TRP A C 1
ATOM 1462 O O . TRP A 1 177 ? 15.796 -5.704 6.315 1.00 93.06 177 TRP A O 1
ATOM 1472 N N . ILE A 1 178 ? 17.068 -7.548 6.118 1.00 92.88 178 ILE A N 1
ATOM 1473 C CA . ILE A 1 178 ? 16.835 -8.038 7.486 1.00 92.88 178 ILE A CA 1
ATOM 1474 C C . ILE A 1 178 ? 17.199 -6.965 8.520 1.00 92.88 178 ILE A C 1
ATOM 1476 O O . ILE A 1 178 ? 16.433 -6.721 9.447 1.00 92.88 178 ILE A O 1
ATOM 1480 N N . ALA A 1 179 ? 18.331 -6.277 8.342 1.00 93.62 179 ALA A N 1
ATOM 1481 C CA . ALA A 1 179 ? 18.736 -5.194 9.234 1.00 93.62 179 ALA A CA 1
ATOM 1482 C C . ALA A 1 179 ? 17.753 -4.008 9.218 1.00 93.62 179 ALA A C 1
ATOM 1484 O O . ALA A 1 179 ? 17.466 -3.449 10.275 1.00 93.62 179 ALA A O 1
ATOM 1485 N N . LEU A 1 180 ? 17.228 -3.636 8.042 1.00 94.31 180 LEU A N 1
ATOM 1486 C CA . LEU A 1 180 ? 16.221 -2.576 7.916 1.00 94.31 180 LEU A CA 1
ATOM 1487 C C . LEU A 1 180 ? 14.898 -2.977 8.575 1.00 94.31 180 LEU A C 1
ATOM 1489 O O . LEU A 1 180 ? 14.362 -2.202 9.359 1.00 94.31 180 LEU A O 1
ATOM 1493 N N . ALA A 1 181 ? 14.403 -4.184 8.295 1.00 95.56 181 ALA A N 1
ATOM 1494 C CA . ALA A 1 181 ? 13.149 -4.681 8.850 1.00 95.56 181 ALA A CA 1
ATOM 1495 C C . ALA A 1 181 ? 13.219 -4.837 10.376 1.00 95.56 181 ALA A C 1
ATOM 1497 O O . ALA A 1 181 ? 12.285 -4.456 11.078 1.00 95.56 181 ALA A O 1
ATOM 1498 N N . ARG A 1 182 ? 14.355 -5.320 10.898 1.00 96.19 182 ARG A N 1
ATOM 1499 C CA . ARG A 1 182 ? 14.596 -5.409 12.342 1.00 96.19 182 ARG A CA 1
ATOM 1500 C C . ARG A 1 182 ? 14.574 -4.033 12.995 1.00 96.19 182 ARG A C 1
ATOM 1502 O O . ARG A 1 182 ? 13.865 -3.850 13.973 1.00 96.19 182 ARG A O 1
ATOM 1509 N N . LYS A 1 183 ? 15.310 -3.064 12.439 1.00 96.75 183 LYS A N 1
ATOM 1510 C CA . LYS A 1 183 ? 15.317 -1.694 12.960 1.00 96.75 183 LYS A CA 1
ATOM 1511 C C . LYS A 1 183 ? 13.906 -1.088 12.965 1.00 96.75 183 LYS A C 1
ATOM 1513 O O . LYS A 1 183 ? 13.486 -0.523 13.968 1.00 96.75 183 LYS A O 1
ATOM 1518 N N . PHE A 1 184 ? 13.172 -1.251 11.865 1.00 97.38 184 PHE A N 1
ATOM 1519 C CA . PHE A 1 184 ? 11.807 -0.744 11.731 1.00 97.38 184 PHE A CA 1
ATOM 1520 C C . PHE A 1 184 ? 10.886 -1.280 12.842 1.00 97.38 184 PHE A C 1
ATOM 1522 O O . PHE A 1 184 ? 10.139 -0.515 13.452 1.00 97.38 184 PHE A O 1
ATOM 1529 N N . LEU A 1 185 ? 10.978 -2.582 13.131 1.00 97.25 185 LEU A N 1
ATOM 1530 C CA . LEU A 1 185 ? 10.196 -3.247 14.171 1.00 97.25 185 LEU A CA 1
ATOM 1531 C C . LEU A 1 185 ? 10.654 -2.870 15.588 1.00 97.25 185 LEU A C 1
ATOM 1533 O O . LEU A 1 185 ? 9.830 -2.478 16.406 1.00 97.25 185 LEU A O 1
ATOM 1537 N N . GLU A 1 186 ? 11.941 -3.026 15.892 1.00 96.12 186 GLU A N 1
ATOM 1538 C CA . GLU A 1 186 ? 12.462 -2.986 17.266 1.00 96.12 186 GLU A CA 1
ATOM 1539 C C . GLU A 1 186 ? 12.751 -1.567 17.767 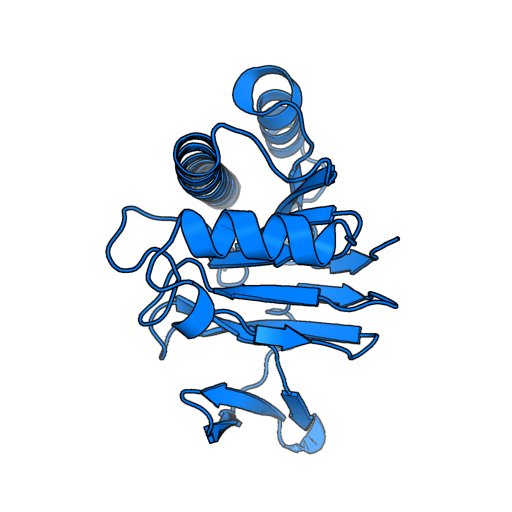1.00 96.12 186 GLU A C 1
ATOM 1541 O O . GLU A 1 186 ? 12.619 -1.303 18.961 1.00 96.12 186 GLU A O 1
ATOM 1546 N N . GLU A 1 187 ? 13.157 -0.662 16.875 1.00 93.19 187 GLU A N 1
ATOM 1547 C CA . GLU A 1 187 ? 13.627 0.676 17.247 1.00 93.19 187 GLU A CA 1
ATOM 1548 C C . GLU A 1 187 ? 12.618 1.767 16.871 1.00 93.19 187 GLU A C 1
ATOM 1550 O O . GLU A 1 187 ? 12.386 2.681 17.662 1.00 93.19 187 GLU A O 1
ATOM 1555 N N . ASP A 1 188 ? 12.018 1.682 15.678 1.00 92.88 188 ASP A N 1
ATOM 1556 C CA . ASP A 1 188 ? 11.298 2.823 15.102 1.00 92.88 188 ASP A CA 1
ATOM 1557 C C . ASP A 1 188 ? 9.779 2.793 15.383 1.00 92.88 188 ASP A C 1
ATOM 1559 O O . ASP A 1 188 ? 9.216 3.804 15.817 1.00 92.88 188 ASP A O 1
ATOM 1563 N N . HIS A 1 189 ? 9.098 1.662 15.141 1.00 95.44 189 HIS A N 1
ATOM 1564 C CA . HIS A 1 189 ? 7.624 1.643 15.061 1.00 95.44 189 HIS A CA 1
ATOM 1565 C C . HIS A 1 189 ? 6.911 0.594 15.920 1.00 95.44 189 HIS A C 1
ATOM 1567 O O . HIS A 1 189 ? 5.751 0.810 16.272 1.00 95.44 189 HIS A O 1
ATOM 1573 N N . GLY A 1 190 ? 7.561 -0.512 16.291 1.00 96.38 190 GLY A N 1
ATOM 1574 C CA . GLY A 1 190 ? 6.938 -1.564 17.108 1.00 96.38 190 GLY A CA 1
ATOM 1575 C C . GLY A 1 190 ? 6.043 -2.543 16.338 1.00 96.38 190 GLY A C 1
ATOM 1576 O O . GLY A 1 190 ? 5.344 -3.337 16.964 1.00 96.38 190 GLY A O 1
ATOM 1577 N N . PHE A 1 191 ? 6.050 -2.506 15.001 1.00 97.62 191 PHE A N 1
ATOM 1578 C CA . PHE A 1 191 ? 5.288 -3.420 14.143 1.00 97.62 191 PHE A CA 1
ATOM 1579 C C . PHE A 1 191 ? 6.062 -3.783 12.860 1.00 97.62 191 PHE A C 1
ATOM 1581 O O . PHE A 1 191 ? 7.015 -3.082 12.506 1.00 97.62 191 PHE A O 1
ATOM 1588 N N . PRO A 1 192 ? 5.738 -4.906 12.187 1.00 97.56 192 PRO A N 1
ATOM 1589 C CA . PRO A 1 192 ? 6.591 -5.447 11.135 1.00 97.56 192 PRO A CA 1
ATOM 1590 C C . PRO A 1 192 ? 6.466 -4.698 9.802 1.00 97.56 192 PRO A C 1
ATOM 1592 O O . PRO A 1 192 ? 5.413 -4.166 9.449 1.00 97.56 192 PRO A O 1
ATOM 1595 N N . VAL A 1 193 ? 7.554 -4.746 9.028 1.00 97.94 193 VAL A N 1
ATOM 1596 C CA . VAL A 1 193 ? 7.585 -4.380 7.609 1.00 97.94 193 VAL A CA 1
ATOM 1597 C C . VAL A 1 193 ? 8.002 -5.583 6.764 1.00 97.94 193 VAL A C 1
ATOM 1599 O O . VAL A 1 193 ? 8.954 -6.294 7.100 1.00 97.94 193 VAL A O 1
ATOM 1602 N N . PHE A 1 194 ? 7.309 -5.803 5.651 1.00 96.75 194 PHE A N 1
ATOM 1603 C CA . PHE A 1 194 ? 7.515 -6.935 4.751 1.00 96.75 194 PHE A CA 1
ATOM 1604 C C . PHE A 1 194 ? 7.961 -6.475 3.360 1.00 96.75 194 PHE A C 1
ATOM 1606 O O . PHE A 1 194 ? 7.528 -5.435 2.873 1.00 96.75 194 PHE A O 1
ATOM 1613 N N . GLU A 1 195 ? 8.806 -7.267 2.693 1.00 95.94 195 GLU A N 1
ATOM 1614 C CA . GLU A 1 195 ? 9.183 -7.043 1.290 1.00 95.94 195 GLU A CA 1
ATOM 1615 C C . GLU A 1 195 ? 8.468 -8.062 0.396 1.00 95.94 195 GLU A C 1
ATOM 1617 O O . GLU A 1 195 ? 9.041 -9.079 -0.006 1.00 95.94 195 GLU A O 1
ATOM 1622 N N . ILE A 1 196 ? 7.189 -7.808 0.129 1.00 94.94 196 ILE A N 1
ATOM 1623 C CA . ILE A 1 196 ? 6.269 -8.711 -0.571 1.00 94.94 196 ILE A CA 1
ATOM 1624 C C . ILE A 1 196 ? 5.238 -7.894 -1.359 1.00 94.94 196 ILE A C 1
ATOM 1626 O O . ILE A 1 196 ? 4.999 -6.731 -1.046 1.00 94.94 196 ILE A O 1
ATOM 1630 N N . LYS A 1 197 ? 4.649 -8.499 -2.395 1.00 95.19 197 LYS A N 1
ATOM 1631 C CA . LYS A 1 197 ? 3.654 -7.869 -3.278 1.00 95.19 197 LYS A CA 1
ATOM 1632 C C . LYS A 1 197 ? 2.218 -8.349 -3.026 1.00 95.19 197 LYS A C 1
ATOM 1634 O O . LYS A 1 197 ? 1.367 -8.243 -3.905 1.00 95.19 197 LYS A O 1
ATOM 1639 N N . ASN A 1 198 ? 1.953 -8.964 -1.878 1.00 96.75 198 ASN A N 1
ATOM 1640 C CA . ASN A 1 198 ? 0.609 -9.395 -1.535 1.00 96.75 198 ASN A CA 1
ATOM 1641 C C . ASN A 1 198 ? 0.334 -9.342 -0.031 1.00 96.75 198 ASN A C 1
ATOM 1643 O O . ASN A 1 198 ? 1.251 -9.340 0.794 1.00 96.75 198 ASN A O 1
ATOM 1647 N N . LYS A 1 199 ? -0.958 -9.327 0.294 1.00 97.06 199 LYS A N 1
ATOM 1648 C CA . LYS A 1 199 ? -1.503 -9.503 1.634 1.00 97.06 199 LYS A CA 1
ATOM 1649 C C . LYS A 1 199 ? -2.680 -10.467 1.568 1.00 97.06 199 LYS A C 1
ATOM 1651 O O . LYS A 1 199 ? -3.602 -10.289 0.777 1.00 97.06 199 LYS A O 1
ATOM 1656 N N . ILE A 1 200 ? -2.653 -11.460 2.450 1.00 96.44 200 ILE A N 1
ATOM 1657 C CA . ILE A 1 200 ? -3.819 -12.274 2.790 1.00 96.44 200 ILE A CA 1
ATOM 1658 C C . ILE A 1 200 ? -4.300 -11.786 4.159 1.00 96.44 200 ILE A C 1
ATOM 1660 O O . ILE A 1 200 ? -3.593 -11.942 5.161 1.00 96.44 200 ILE A O 1
ATOM 1664 N N . CYS A 1 201 ? -5.454 -11.127 4.184 1.00 90.88 201 CYS A N 1
ATOM 1665 C CA . CYS A 1 201 ? -6.115 -10.678 5.405 1.00 90.88 201 CYS A CA 1
ATOM 1666 C C . CYS A 1 201 ? -6.723 -11.860 6.168 1.00 90.88 201 CYS A C 1
ATOM 1668 O O . CYS A 1 201 ? -7.024 -12.905 5.587 1.00 90.88 201 CYS A O 1
ATOM 1670 N N . LYS A 1 202 ? -6.860 -11.698 7.487 1.00 81.31 202 LYS A N 1
ATOM 1671 C CA . LYS A 1 202 ? -7.395 -12.724 8.395 1.00 81.31 202 LYS A CA 1
ATOM 1672 C C . LYS A 1 202 ? -8.879 -12.528 8.685 1.00 81.31 202 LYS A C 1
ATOM 1674 O O . LYS A 1 202 ? -9.323 -11.367 8.837 1.00 81.31 202 LYS A O 1
#

Sequence (202 aa):
MSKFEDIKELLSTAFDNFYDVLEIEMRSEFSVIDLQEYGQQSFIIINIQFDDNTFTINFNGNETVINDFDSTKLFNISNAKMVGFIPIDGKKGLLRNAAKRCDFVFFDENDFCFVEFKLDATSEEERAIRNNRRDAIRQLTNTISWFNFKLNRNYAGLNLEAYVCTPEFYPRFNSSWIALARKFLEEDHGFPVFEIKNKICK

Radius of gyration: 16.41 Å; Cα contacts (8 Å, |Δi|>4): 388; chains: 1; bounding box: 43×31×44 Å

pLDDT: mean 93.73, std 5.87, range [65.31, 98.69]

Foldseek 3Di:
DFLAVVLLVLCVVLAVCSVVFKDKDQDQKWKKAFDVVQPRAIFIWPDADVVQQWTWTQDPNDTDIDHNNDPQRIFMEGHNFMKIKAQQEGPRGSPYPDPQAAGIWMDGRAATETEHEPAPDDDPDPVSLLVSLVSRLVRHLVHVVSCCVSSVPDSSNHAYEYEYEYGPSRDPPDPSVVVSQCCCCPPRPVHGYDHDRYDYDD

Solvent-accessible surface area (backbone atoms only — not comparable to full-atom values): 11009 Å² total; per-residue (Å²): 133,54,45,42,57,49,36,50,52,52,45,48,74,57,32,91,59,36,79,82,38,57,43,82,45,71,60,49,61,46,40,33,37,70,34,66,96,55,50,47,24,46,44,60,50,76,47,75,40,77,93,77,32,26,34,27,30,74,56,95,90,36,84,44,80,42,71,80,58,57,86,82,50,45,37,38,42,35,29,97,49,61,31,44,37,33,30,28,24,22,80,70,16,71,51,54,95,57,76,74,48,23,29,30,37,39,31,37,67,52,40,38,37,42,34,26,78,44,44,85,63,81,67,86,48,68,67,56,48,53,48,53,53,53,50,45,54,49,12,43,52,47,41,51,55,50,51,35,63,59,44,71,67,59,57,60,87,40,46,59,40,34,35,38,25,62,36,86,87,54,78,74,93,38,72,71,55,54,53,51,34,47,43,40,22,78,73,73,69,71,39,55,54,42,85,48,48,65,47,77,61,131

Mean predicted aligned error: 3.58 Å

Nearest PDB structures (foldseek):
  6qnz-assembly2_B  TM=6.422E-01  e=5.219E-02  Bacillus sp. D6
  6k8u-assembly1_B  TM=3.843E-01  e=1.872E+00  Erythrobacter dokdonensis DSW-74
  6k8u-assembly1_A  TM=3.862E-01  e=2.407E+00  Erythrobacter dokdonensis DSW-74
  1kwg-assembly1_A  TM=4.461E-01  e=2.906E+00  Thermus thermophilus